Protein 3NF2 (pdb70)

Solvent-accessible surface area: 15753 Å² total; per-residue (Å²): 123,63,98,55,4,16,101,51,0,78,74,54,4,57,80,72,10,105,60,20,0,76,215,22,62,115,62,34,30,71,3,0,9,8,30,30,4,23,30,43,63,151,42,76,118,39,134,68,46,60,31,98,2,7,40,6,0,0,0,0,0,0,0,17,8,55,61,31,48,26,101,57,0,13,26,0,0,0,0,0,23,0,0,40,12,15,12,27,5,28,32,7,42,101,72,44,57,88,95,91,144,132,74,57,9,6,48,103,43,57,23,72,74,51,0,83,84,0,0,75,16,0,53,63,33,0,38,91,18,0,95,130,87,71,70,103,46,1,34,58,0,14,179,21,1,62,127,3,1,162,21,16,92,67,0,12,56,33,36,77,80,31,107,167,102,66,130,9,52,31,131,40,0,38,92,20,11,0,22,65,20,0,11,7,9,3,2,0,0,0,0,0,0,2,17,26,43,11,104,77,190,35,0,52,19,0,26,122,1,0,71,43,0,0,16,0,37,38,1,9,55,6,28,73,8,2,49,13,81,53,134,92,41,50,110,115,46,46,11,17,12,67,125,118,102,49,7,2,0,3,0,10,0,6,62,55,44,47,89,10,4,111,126,0,13,101,26,30,39,56,8,61,160,31,123,82,30,105,123,29,44,69,115,65,6,26,50,25,1,62,34,0,84,135,18,30,0,86,106,90,0,33,58,17,5,150,144,7,36,68,44,0,40,107,16,1,104,81,10,142,8,64,104,191,7,47,100,70,0,47,34,2,0,70,90,8,54,145

Radius of gyration: 20.3 Å; Cα contacts (8 Å, |Δi|>4): 537; chains: 1; bounding box: 45×56×55 Å

B-factor: mean 57.02, std 16.42, range [26.46, 126.88]

CATH classification: 1.10.600.10

Structure (mmCIF, N/CA/C/O backbone):
data_3NF2
#
_entry.id   3NF2
#
_cell.length_a   68.046
_cell.length_b   68.046
_cell.length_c   147.640
_cell.angle_alpha   90.00
_cell.angle_beta   90.00
_cell.angle_gamma   120.00
#
_symmetry.space_group_name_H-M   'P 31 2 1'
#
loop_
_entity.id
_entity.type
_entity.pdbx_description
1 polymer 'Putative polyprenyl synthetase'
2 non-polymer 'SULFATE ION'
3 water water
#
loop_
_atom_site.group_PDB
_atom_site.id
_atom_site.type_symbol
_atom_site.label_atom_id
_atom_site.label_alt_id
_atom_site.label_comp_id
_atom_site.label_asym_id
_atom_site.label_entity_id
_atom_site.label_seq_id
_atom_site.pdbx_PDB_ins_code
_atom_site.Cartn_x
_atom_site.Cartn_y
_atom_site.Cartn_z
_atom_site.occupancy
_atom_site.B_iso_or_equiv
_atom_site.auth_seq_id
_atom_site.auth_comp_id
_atom_site.auth_asym_id
_atom_site.auth_atom_id
_atom_site.pdbx_PDB_model_num
ATOM 1 N N . ASP A 1 4 ? -5.115 61.618 5.496 1.00 102.22 38 ASP A N 1
ATOM 2 C CA . ASP A 1 4 ? -3.706 61.586 5.007 1.00 104.36 38 ASP A CA 1
ATOM 3 C C . ASP A 1 4 ? -3.068 60.241 5.341 1.00 103.95 38 ASP A C 1
ATOM 4 O O . ASP A 1 4 ? -1.977 59.921 4.856 1.00 104.00 38 ASP A O 1
ATOM 9 N N . VAL A 1 5 ? -3.764 59.457 6.164 1.00 102.87 39 VAL A N 1
ATOM 10 C CA . VAL A 1 5 ? -3.278 58.151 6.618 1.00 100.36 39 VAL A CA 1
ATOM 11 C C . VAL A 1 5 ? -3.165 57.164 5.456 1.00 96.04 39 VAL A C 1
ATOM 12 O O . VAL A 1 5 ? -2.099 56.602 5.219 1.00 92.33 39 VAL A O 1
ATOM 16 N N . THR A 1 6 ? -4.264 56.978 4.727 1.00 94.74 40 THR A N 1
ATOM 17 C CA . THR A 1 6 ? -4.287 56.097 3.557 1.00 96.07 40 THR A CA 1
ATOM 18 C C . THR A 1 6 ? -3.639 56.741 2.323 1.00 94.80 40 THR A C 1
ATOM 19 O O . THR A 1 6 ? -3.369 56.058 1.331 1.00 93.78 40 THR A O 1
ATOM 23 N N . ALA A 1 7 ? -3.392 58.049 2.397 1.00 91.52 41 ALA A N 1
ATOM 24 C CA . ALA A 1 7 ? -2.692 58.777 1.342 1.00 89.97 41 ALA A CA 1
ATOM 25 C C . ALA A 1 7 ? -1.215 58.394 1.288 1.00 88.43 41 ALA A C 1
ATOM 26 O O . ALA A 1 7 ? -0.633 58.309 0.207 1.00 89.37 41 ALA A O 1
ATOM 28 N N . LEU A 1 8 ? -0.621 58.168 2.458 1.00 84.56 42 LEU A N 1
ATOM 29 C CA . LEU A 1 8 ? 0.779 57.754 2.554 1.00 83.58 42 LEU A CA 1
ATOM 30 C C . LEU A 1 8 ? 0.992 56.308 2.102 1.00 83.82 42 LEU A C 1
ATOM 31 O O . LEU A 1 8 ? 1.994 56.004 1.452 1.00 80.67 42 LEU A O 1
ATOM 36 N N . LEU A 1 9 ? 0.054 55.428 2.460 1.00 81.90 43 LEU A N 1
ATOM 37 C CA . LEU A 1 9 ? 0.102 54.021 2.056 1.00 82.75 43 LEU A CA 1
ATOM 38 C C . LEU A 1 9 ? -0.036 53.873 0.540 1.00 82.32 43 LEU A C 1
ATOM 39 O O . LEU A 1 9 ? 0.641 53.042 -0.068 1.00 79.53 43 LEU A O 1
ATOM 44 N N . GLU A 1 10 ? -0.914 54.690 -0.046 1.00 81.32 44 GLU A N 1
ATOM 45 C CA . GLU A 1 10 ? -1.050 54.834 -1.493 1.00 81.57 44 GLU A CA 1
ATOM 46 C C . GLU A 1 10 ? 0.250 55.348 -2.119 1.00 78.21 44 GLU A C 1
ATOM 47 O O . GLU A 1 10 ? 0.735 54.789 -3.104 1.00 73.85 44 GLU A O 1
ATOM 53 N N . ARG A 1 11 ? 0.805 56.403 -1.522 1.00 76.33 45 ARG A N 1
ATOM 54 C CA . ARG A 1 11 ? 2.059 57.015 -1.961 1.00 78.38 45 ARG A CA 1
ATOM 55 C C . ARG A 1 11 ? 3.211 56.009 -2.060 1.00 76.96 45 ARG A C 1
ATOM 56 O O . ARG A 1 11 ? 3.951 56.014 -3.043 1.00 77.31 45 ARG A O 1
ATOM 64 N N . GLY A 1 12 ? 3.341 55.148 -1.050 1.00 74.35 46 GLY A N 1
ATOM 65 C CA . GLY A 1 12 ? 4.391 54.130 -1.011 1.00 70.72 46 GLY A CA 1
ATOM 66 C C . GLY A 1 12 ? 4.182 52.998 -2.004 1.00 71.13 46 GLY A C 1
ATOM 67 O O . GLY A 1 12 ? 5.141 52.532 -2.628 1.00 67.50 46 GLY A O 1
ATOM 68 N N . ARG A 1 13 ? 2.926 52.565 -2.143 1.00 71.99 47 ARG A N 1
ATOM 69 C CA A ARG A 1 13 ? 2.568 51.475 -3.052 0.50 73.16 47 ARG A CA 1
ATOM 70 C CA B ARG A 1 13 ? 2.547 51.482 -3.054 0.50 73.52 47 ARG A CA 1
ATOM 71 C C . ARG A 1 13 ? 2.779 51.868 -4.515 1.00 74.48 47 ARG A C 1
ATOM 72 O O . ARG A 1 13 ? 3.410 51.125 -5.273 1.00 72.33 47 ARG A O 1
ATOM 87 N N . THR A 1 14 ? 2.272 53.041 -4.897 1.00 75.68 48 THR A N 1
ATOM 88 C CA . THR A 1 14 ? 2.364 53.527 -6.278 1.00 72.79 48 THR A CA 1
ATOM 89 C C . THR A 1 14 ? 3.785 53.888 -6.698 1.00 68.95 48 THR A C 1
ATOM 90 O O . THR A 1 14 ? 4.118 53.791 -7.874 1.00 71.87 48 THR A O 1
ATOM 94 N N . LEU A 1 15 ? 4.621 54.304 -5.751 1.00 62.73 49 LEU A N 1
ATOM 95 C CA . LEU A 1 15 ? 6.018 54.579 -6.078 1.00 59.77 49 LEU A CA 1
ATOM 96 C C . LEU A 1 15 ? 6.858 53.306 -6.235 1.00 62.73 49 LEU A C 1
ATOM 97 O O . LEU A 1 15 ? 7.667 53.203 -7.164 1.00 61.49 49 LEU A O 1
ATOM 102 N N . ALA A 1 16 ? 6.648 52.333 -5.345 1.00 59.04 50 ALA A N 1
ATOM 103 C CA . ALA A 1 16 ? 7.518 51.155 -5.283 1.00 52.02 50 ALA A CA 1
ATOM 104 C C . ALA A 1 16 ? 7.095 49.991 -6.178 1.00 49.95 50 ALA A C 1
ATOM 105 O O . ALA A 1 16 ? 7.955 49.370 -6.797 1.00 47.87 50 ALA A O 1
ATOM 107 N N . THR A 1 17 ? 5.793 49.689 -6.236 1.00 49.27 51 THR A N 1
ATOM 108 C CA . THR A 1 17 ? 5.281 48.566 -7.056 1.00 57.21 51 THR A CA 1
ATOM 109 C C . THR A 1 17 ? 5.768 48.487 -8.530 1.00 58.41 51 THR A C 1
ATOM 110 O O . THR A 1 17 ? 6.255 47.430 -8.940 1.00 62.59 51 THR A O 1
ATOM 114 N N . PRO A 1 18 ? 5.665 49.588 -9.319 1.00 60.25 52 PRO A N 1
ATOM 115 C CA . PRO A 1 18 ? 6.156 49.495 -10.710 1.00 57.91 52 PRO A CA 1
ATOM 116 C C . PRO A 1 18 ? 7.668 49.282 -10.842 1.00 55.64 52 PRO A C 1
ATOM 117 O O . PRO A 1 18 ? 8.103 48.630 -11.788 1.00 52.50 52 PRO A O 1
ATOM 121 N N . VAL A 1 19 ? 8.451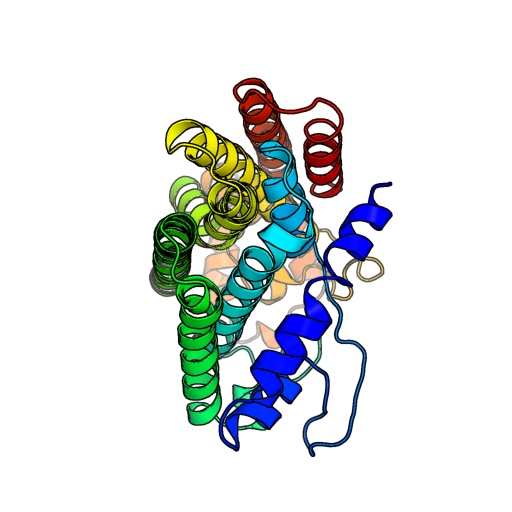 49.826 -9.910 1.00 54.53 53 VAL A N 1
ATOM 122 C CA . VAL A 1 19 ? 9.907 49.623 -9.914 1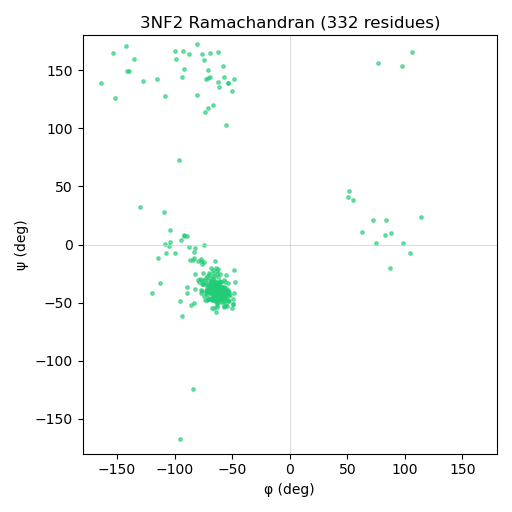.00 50.95 53 VAL A CA 1
ATOM 123 C C . VAL A 1 19 ? 10.260 48.167 -9.564 1.00 51.58 53 VAL A C 1
ATOM 124 O O . VAL A 1 19 ? 11.128 47.556 -10.199 1.00 51.34 53 VAL A O 1
ATOM 128 N N . LEU A 1 20 ? 9.556 47.612 -8.580 1.00 52.33 54 LEU A N 1
ATOM 129 C CA . LEU A 1 20 ? 9.741 46.216 -8.187 1.00 51.45 54 LEU A CA 1
ATOM 130 C C . LEU A 1 20 ? 9.262 45.249 -9.275 1.00 50.41 54 LEU A C 1
ATOM 131 O O . LEU A 1 20 ? 9.970 44.281 -9.596 1.00 49.01 54 LEU A O 1
ATOM 136 N N . ARG A 1 21 ? 8.073 45.509 -9.829 1.00 45.94 55 ARG A N 1
ATOM 137 C CA . ARG A 1 21 ? 7.526 44.687 -10.926 1.00 48.28 55 ARG A CA 1
ATOM 138 C C . ARG A 1 21 ? 8.474 44.633 -12.136 1.00 48.33 55 ARG A C 1
ATOM 139 O O . ARG A 1 21 ? 8.728 43.548 -12.670 1.00 50.22 55 ARG A O 1
ATOM 147 N N . ALA A 1 22 ? 9.027 45.787 -12.522 1.00 42.79 56 ALA A N 1
ATOM 148 C CA . ALA A 1 22 ? 9.993 45.863 -13.626 1.00 45.83 56 ALA A CA 1
ATOM 149 C C . ALA A 1 22 ? 11.297 45.123 -13.333 1.00 47.72 56 ALA A C 1
ATOM 150 O O . ALA A 1 22 ? 11.901 44.560 -14.244 1.00 50.78 56 ALA A O 1
ATOM 152 N N . ALA A 1 23 ? 11.728 45.116 -12.073 1.00 47.06 57 ALA A N 1
ATOM 153 C CA . ALA A 1 23 ? 12.966 44.413 -11.720 1.00 44.35 57 ALA A CA 1
ATOM 154 C C . ALA A 1 23 ? 12.733 42.912 -11.693 1.00 41.42 57 ALA A C 1
ATOM 155 O O . ALA A 1 23 ? 13.602 42.137 -12.059 1.00 49.59 57 ALA A O 1
ATOM 157 N N . VAL A 1 24 ? 11.535 42.515 -11.285 1.00 48.49 58 VAL A N 1
ATOM 158 C CA . VAL A 1 24 ? 11.152 41.102 -11.218 1.00 49.54 58 VAL A CA 1
ATOM 159 C C . VAL A 1 24 ? 10.956 40.470 -12.611 1.00 51.94 58 VAL A C 1
ATOM 160 O O . VAL A 1 24 ? 11.378 39.331 -12.861 1.00 45.33 58 VAL A O 1
ATOM 164 N N . ASP A 1 25 ? 10.346 41.226 -13.521 1.00 54.79 59 ASP A N 1
ATOM 165 C CA . ASP A 1 25 ? 10.164 40.783 -14.910 1.00 56.83 59 ASP A CA 1
ATOM 166 C C . ASP A 1 25 ? 11.499 40.552 -15.654 1.00 54.88 59 ASP A C 1
ATOM 167 O O . ASP A 1 25 ? 11.546 39.818 -16.644 1.00 55.77 59 ASP A O 1
ATOM 172 N N . ARG A 1 26 ? 12.572 41.169 -15.155 1.00 52.66 60 ARG A N 1
ATOM 173 C CA . ARG A 1 26 ? 13.911 41.061 -15.743 1.00 49.97 60 ARG A CA 1
ATOM 174 C C . ARG A 1 26 ? 14.692 39.807 -15.325 1.00 49.78 60 ARG A C 1
ATOM 175 O O . ARG A 1 26 ? 15.779 39.565 -15.833 1.00 53.75 60 ARG A O 1
ATOM 183 N N . LEU A 1 27 ? 14.155 39.028 -14.391 1.00 52.93 61 LEU A N 1
ATOM 184 C CA . LEU A 1 27 ? 14.797 37.783 -13.952 1.00 51.68 61 LEU A CA 1
ATOM 185 C C . LEU A 1 27 ? 14.770 36.712 -15.044 1.00 49.60 61 LEU A C 1
ATOM 186 O O . LEU A 1 27 ? 13.800 36.588 -15.789 1.00 50.42 61 LEU A O 1
ATOM 191 N N . ALA A 1 28 ? 15.835 35.927 -15.112 1.00 53.38 62 ALA A N 1
ATOM 192 C CA . ALA A 1 28 ? 15.959 34.863 -16.102 1.00 53.93 62 ALA A CA 1
ATOM 193 C C . ALA A 1 28 ? 14.840 33.815 -15.934 1.00 51.96 62 ALA A C 1
ATOM 194 O O . ALA A 1 28 ? 14.518 33.438 -14.809 1.00 45.88 62 ALA A O 1
ATOM 196 N N . PRO A 1 29 ? 14.214 33.385 -17.051 1.00 56.31 63 PRO A N 1
ATOM 197 C CA . PRO A 1 29 ? 13.187 32.322 -17.045 1.00 56.97 63 PRO A CA 1
ATOM 198 C C . PRO A 1 29 ? 13.654 31.021 -16.373 1.00 59.72 63 PRO A C 1
ATOM 199 O O . PRO A 1 29 ? 14.801 30.618 -16.569 1.00 65.49 63 PRO A O 1
ATOM 203 N N . PRO A 1 30 ? 12.781 30.361 -15.579 1.00 60.95 64 PRO A N 1
ATOM 204 C CA . PRO A 1 30 ? 11.367 30.645 -15.299 1.00 58.65 64 PRO A CA 1
ATOM 205 C C . PRO A 1 30 ? 11.129 31.581 -14.107 1.00 55.83 64 PRO A C 1
ATOM 206 O O . PRO A 1 30 ? 9.975 31.784 -13.716 1.00 54.07 64 PRO A O 1
ATOM 210 N N . MET A 1 31 ? 12.202 32.144 -13.549 1.00 52.32 65 MET A N 1
ATOM 211 C CA . MET A 1 31 ? 12.124 32.914 -12.298 1.00 46.21 65 MET A CA 1
ATOM 212 C C . MET A 1 31 ? 11.220 34.141 -12.378 1.00 45.81 65 MET A C 1
ATOM 213 O O . MET A 1 31 ? 10.584 34.491 -11.396 1.00 46.62 65 MET A O 1
ATOM 218 N N . ASP A 1 32 ? 11.137 34.768 -13.549 1.00 46.02 66 ASP A N 1
ATOM 219 C CA . ASP A 1 32 ? 10.265 35.933 -13.728 1.00 45.82 66 ASP A CA 1
ATOM 220 C C . ASP A 1 32 ? 8.777 35.572 -13.613 1.00 47.68 66 ASP A C 1
ATOM 221 O O . ASP A 1 32 ? 8.019 36.308 -12.990 1.00 45.46 66 ASP A O 1
ATOM 226 N N . THR A 1 33 ? 8.376 34.433 -14.185 1.00 48.02 67 THR A N 1
ATOM 227 C CA . THR A 1 33 ? 6.978 34.005 -14.132 1.00 45.47 67 THR A CA 1
ATOM 228 C C . THR A 1 33 ? 6.614 33.424 -12.774 1.00 44.24 67 THR A C 1
ATOM 229 O O . THR A 1 33 ? 5.523 33.671 -12.258 1.00 48.84 67 THR A O 1
ATOM 233 N N . VAL A 1 34 ? 7.530 32.664 -12.190 1.00 45.19 68 VAL A N 1
ATOM 234 C CA . VAL A 1 34 ? 7.293 32.064 -10.878 1.00 41.32 68 VAL A CA 1
ATOM 235 C C . VAL A 1 34 ? 7.172 33.138 -9.787 1.00 42.94 68 VAL A C 1
ATOM 236 O O . VAL A 1 34 ? 6.313 33.037 -8.898 1.00 39.80 68 VAL A O 1
ATOM 240 N N . ALA A 1 35 ? 8.020 34.168 -9.878 1.00 41.36 69 ALA A N 1
ATOM 241 C CA . ALA A 1 35 ? 7.902 35.347 -9.024 1.00 43.35 69 ALA A CA 1
ATOM 242 C C . ALA A 1 35 ? 6.584 36.071 -9.263 1.00 44.71 69 ALA A C 1
ATOM 243 O O . ALA A 1 35 ? 5.941 36.481 -8.308 1.00 50.57 69 ALA A O 1
ATOM 245 N N . ALA A 1 36 ? 6.198 36.230 -10.532 1.00 45.26 70 ALA A N 1
ATOM 246 C CA . ALA A 1 36 ? 4.916 36.862 -10.887 1.00 45.78 70 ALA A CA 1
ATOM 247 C C . ALA A 1 36 ? 3.749 36.121 -10.250 1.00 43.78 70 ALA A C 1
ATOM 248 O O . ALA A 1 36 ? 2.795 36.747 -9.792 1.00 46.05 70 ALA A O 1
ATOM 250 N N . TYR A 1 37 ? 3.836 34.790 -10.217 1.00 45.09 71 TYR A N 1
ATOM 251 C CA . TYR A 1 37 ? 2.834 34.004 -9.525 1.00 45.63 71 TYR A CA 1
ATOM 252 C C . TYR A 1 37 ? 2.853 34.338 -8.041 1.00 48.28 71 TYR A C 1
ATOM 253 O O . TYR A 1 37 ? 1.802 34.590 -7.462 1.00 53.91 71 TYR A O 1
ATOM 262 N N . HIS A 1 38 ? 4.042 34.354 -7.437 1.00 47.14 72 HIS A N 1
ATOM 263 C CA . HIS A 1 38 ? 4.165 34.708 -6.024 1.00 46.06 72 HIS A CA 1
ATOM 264 C C . HIS A 1 38 ? 3.511 36.055 -5.714 1.00 43.16 72 HIS A C 1
ATOM 265 O O . HIS A 1 38 ? 2.839 36.211 -4.702 1.00 47.47 72 HIS A O 1
ATOM 272 N N . PHE A 1 39 ? 3.725 37.021 -6.593 1.00 41.35 73 PHE A N 1
ATOM 273 C CA . PHE A 1 39 ? 3.207 38.351 -6.388 1.00 46.75 73 PHE A CA 1
ATOM 274 C C . PHE A 1 39 ? 1.747 38.508 -6.808 1.00 49.28 73 PHE A C 1
ATOM 275 O O . PHE A 1 39 ? 1.180 39.573 -6.621 1.00 55.19 73 PHE A O 1
ATOM 283 N N . GLY A 1 40 ? 1.142 37.457 -7.364 1.00 51.29 74 GLY A N 1
ATOM 284 C CA . GLY A 1 40 ? -0.278 37.480 -7.726 1.00 51.02 74 GLY A CA 1
ATOM 285 C C . GLY A 1 40 ? -0.619 38.115 -9.073 1.00 57.10 74 GLY A C 1
ATOM 286 O O . GLY A 1 40 ? -1.804 38.295 -9.398 1.00 55.41 74 GLY A O 1
ATOM 287 N N . TRP A 1 41 ? 0.404 38.443 -9.866 1.00 55.77 75 TRP A N 1
ATOM 288 C CA . TRP A 1 41 ? 0.189 39.053 -11.185 1.00 51.30 75 TRP A CA 1
ATOM 289 C C . TRP A 1 41 ? -0.284 38.056 -12.251 1.00 49.95 75 TRP A C 1
ATOM 290 O O . TRP A 1 41 ? -0.915 38.446 -13.244 1.00 47.18 75 TRP A O 1
ATOM 301 N N . ILE A 1 42 ? 0.032 36.778 -12.044 1.00 41.83 76 ILE A N 1
ATOM 302 C CA . ILE A 1 42 ? -0.445 35.698 -12.907 1.00 44.25 76 ILE A CA 1
ATOM 303 C C . ILE A 1 42 ? -0.908 34.554 -12.009 1.00 47.48 76 ILE A C 1
ATOM 304 O O . ILE A 1 42 ? -0.503 34.493 -10.845 1.00 44.56 76 ILE A O 1
ATOM 309 N N . ASP A 1 43 ? -1.752 33.666 -12.544 1.00 53.22 77 ASP A N 1
ATOM 310 C CA . ASP A 1 43 ? -2.283 32.520 -11.789 1.00 59.97 77 ASP A CA 1
ATOM 311 C C . ASP A 1 43 ? -1.470 31.242 -12.022 1.00 60.35 77 ASP A C 1
ATOM 312 O O . ASP A 1 43 ? -0.386 31.299 -12.600 1.00 62.68 77 ASP A O 1
ATOM 317 N N . ALA A 1 44 ? -2.007 30.100 -11.595 1.00 60.99 78 ALA A N 1
ATOM 318 C CA . ALA A 1 44 ? -1.275 28.820 -11.613 1.00 63.01 78 ALA A CA 1
ATOM 319 C C . ALA A 1 44 ? -0.940 28.284 -13.008 1.00 65.25 78 ALA A C 1
ATOM 320 O O . ALA A 1 44 ? 0.035 27.546 -13.176 1.00 67.39 78 ALA A O 1
ATOM 322 N N . GLN A 1 45 ? -1.745 28.650 -14.001 1.00 65.95 79 GLN A N 1
ATOM 323 C CA . GLN A 1 45 ? -1.470 28.264 -15.381 1.00 67.04 79 GLN A CA 1
ATOM 324 C C . GLN A 1 45 ? -0.902 29.423 -16.217 1.00 64.75 79 GLN A C 1
ATOM 325 O O . GLN A 1 45 ? -0.832 29.340 -17.446 1.00 61.65 79 GLN A O 1
ATOM 331 N N . GLY A 1 46 ? -0.507 30.502 -15.538 1.00 59.28 80 GLY A N 1
ATOM 332 C CA . GLY A 1 46 ? 0.281 31.571 -16.156 1.00 53.69 80 GLY A CA 1
ATOM 333 C C . GLY A 1 46 ? -0.508 32.676 -16.829 1.00 55.59 80 GLY A C 1
ATOM 334 O O . GLY A 1 46 ? 0.066 33.517 -17.526 1.00 55.09 80 GLY A O 1
ATOM 335 N N . ASN A 1 47 ? -1.824 32.676 -16.623 1.00 54.47 81 ASN A N 1
ATOM 336 C CA . ASN A 1 47 ? -2.696 33.720 -17.158 1.00 57.54 81 ASN A CA 1
ATOM 337 C C . ASN A 1 47 ? -2.831 34.825 -16.121 1.00 55.80 81 ASN A C 1
ATOM 338 O O . ASN A 1 47 ? -2.744 34.535 -14.936 1.00 55.72 81 ASN A O 1
ATOM 343 N N . PRO A 1 48 ? -3.050 36.088 -16.554 1.00 58.31 82 PRO A N 1
ATOM 344 C CA . PRO A 1 48 ? -3.100 37.221 -15.611 1.00 60.36 82 PRO A CA 1
ATOM 345 C C . PRO A 1 48 ? -4.168 37.092 -14.513 1.00 65.09 82 PRO A C 1
ATOM 346 O O . PRO A 1 48 ? -5.171 36.397 -14.701 1.00 61.46 82 PRO A O 1
ATOM 350 N N . ALA A 1 49 ? -3.928 37.748 -13.375 1.00 71.43 83 ALA A N 1
ATOM 351 C CA . ALA A 1 49 ? -4.783 37.626 -12.186 1.00 75.44 83 ALA A CA 1
ATOM 352 C C . ALA A 1 49 ? -4.717 38.881 -11.305 1.00 80.12 83 ALA A C 1
ATOM 353 O O . ALA A 1 49 ? -3.820 39.714 -11.480 1.00 79.64 83 ALA A O 1
ATOM 355 N N . ASP A 1 50 ? -5.677 39.015 -10.382 1.00 86.67 84 ASP A N 1
ATOM 356 C CA . ASP A 1 50 ? -5.666 40.083 -9.361 1.00 95.32 84 ASP A CA 1
ATOM 357 C C . ASP A 1 50 ? -6.175 39.608 -7.995 1.00 98.46 84 ASP A C 1
ATOM 358 O O . ASP A 1 50 ? -6.710 38.505 -7.866 1.00 97.16 84 ASP A O 1
ATOM 363 N N . GLY A 1 51 ? -6.014 40.471 -6.992 1.00 102.92 85 GLY A N 1
ATOM 364 C CA . GLY A 1 51 ? -6.350 40.177 -5.601 1.00 108.02 85 GLY A CA 1
ATOM 365 C C . GLY A 1 51 ? -5.068 40.154 -4.798 1.00 111.46 85 GLY A C 1
ATOM 366 O O . GLY A 1 51 ? -4.995 39.543 -3.727 1.00 112.59 85 GLY A O 1
ATOM 367 N N . ASP A 1 52 ? -4.062 40.848 -5.324 1.00 113.07 86 ASP A N 1
ATOM 368 C CA . ASP A 1 52 ? -2.683 40.715 -4.865 1.00 113.58 86 ASP A CA 1
ATOM 369 C C . ASP A 1 52 ? -2.241 41.753 -3.833 1.00 114.13 86 ASP A C 1
ATOM 370 O O . ASP A 1 52 ? -1.658 41.391 -2.804 1.00 113.70 86 ASP A O 1
ATOM 375 N N . GLY A 1 53 ? -2.521 43.027 -4.117 1.00 114.11 87 GLY A N 1
ATOM 376 C CA . GLY A 1 53 ? -2.069 44.153 -3.296 1.00 114.14 87 GLY A CA 1
ATOM 377 C C . GLY A 1 53 ? -2.477 44.058 -1.839 1.00 114.12 87 GLY A C 1
ATOM 378 O O . GLY A 1 53 ? -3.633 44.300 -1.490 1.00 113.79 87 GLY A O 1
ATOM 379 N N . GLY A 1 54 ? -1.520 43.684 -0.992 1.00 113.06 88 GLY A N 1
ATOM 380 C CA . GLY A 1 54 ? -1.754 43.579 0.442 1.00 110.06 88 GLY A CA 1
ATOM 381 C C . GLY A 1 54 ? -1.602 44.926 1.118 1.00 108.86 88 GLY A C 1
ATOM 382 O O . GLY A 1 54 ? -2.252 45.903 0.740 1.00 108.77 88 GLY A O 1
ATOM 383 N N . LYS A 1 55 ? -0.731 44.976 2.120 1.00 106.94 89 LYS A N 1
ATOM 384 C CA . LYS A 1 55 ? -0.485 46.205 2.869 1.00 103.15 89 LYS A CA 1
ATOM 385 C C . LYS A 1 55 ? 0.770 46.902 2.362 1.00 97.48 89 LYS A C 1
ATOM 386 O O . LYS A 1 55 ? 1.630 46.276 1.731 1.00 97.13 89 LYS A O 1
ATOM 392 N N . ALA A 1 56 ? 0.874 48.194 2.654 1.00 88.14 90 ALA A N 1
ATOM 393 C CA . ALA A 1 56 ? 1.958 49.005 2.123 1.00 80.98 90 ALA A CA 1
ATOM 394 C C . ALA A 1 56 ? 2.683 49.819 3.190 1.00 75.63 90 ALA A C 1
ATOM 395 O O . ALA A 1 56 ? 3.186 50.910 2.905 1.00 74.93 90 ALA A O 1
ATOM 397 N N . VAL A 1 57 ? 2.760 49.275 4.404 1.00 68.20 91 VAL A N 1
ATOM 398 C CA . VAL A 1 57 ? 3.380 49.973 5.529 1.00 60.43 91 VAL A CA 1
ATOM 399 C C . VAL A 1 57 ? 4.871 50.226 5.288 1.00 57.76 91 VAL A C 1
ATOM 400 O O . VAL A 1 57 ? 5.326 51.375 5.375 1.00 55.19 91 VAL A O 1
ATOM 404 N N . ARG A 1 58 ? 5.612 49.162 4.970 1.00 50.35 92 ARG A N 1
ATOM 405 C CA . ARG A 1 58 ? 7.060 49.262 4.720 1.00 51.64 92 ARG A CA 1
ATOM 406 C C . ARG A 1 58 ? 7.475 50.239 3.585 1.00 47.32 92 ARG A C 1
ATOM 407 O O . ARG A 1 58 ? 8.382 51.070 3.796 1.00 45.51 92 ARG A O 1
ATOM 415 N N . PRO A 1 59 ? 6.838 50.142 2.389 1.00 45.34 93 PRO A N 1
ATOM 416 C CA . PRO A 1 59 ? 7.195 51.127 1.360 1.00 45.68 93 PRO A CA 1
ATOM 417 C C . PRO A 1 59 ? 6.897 52.579 1.763 1.00 50.65 93 PRO A C 1
ATOM 418 O O . PRO A 1 59 ? 7.760 53.455 1.582 1.00 51.25 93 PRO A O 1
ATOM 422 N N . ALA A 1 60 ? 5.709 52.816 2.323 1.00 45.81 94 ALA A N 1
ATOM 423 C CA . ALA A 1 60 ? 5.338 54.142 2.834 1.00 54.53 94 ALA A CA 1
ATOM 424 C C . ALA A 1 60 ? 6.377 54.663 3.820 1.00 51.68 94 ALA A C 1
ATOM 425 O O . ALA A 1 60 ? 6.737 55.825 3.787 1.00 57.29 94 ALA A O 1
ATOM 427 N N . LEU A 1 61 ? 6.868 53.773 4.672 1.00 53.00 95 LEU A N 1
ATOM 428 C CA . LEU A 1 61 ? 7.842 54.109 5.691 1.00 53.46 95 LEU A CA 1
ATOM 429 C C . LEU A 1 61 ? 9.169 54.523 5.063 1.00 56.10 95 LEU A C 1
ATOM 430 O O . LEU A 1 61 ? 9.755 55.528 5.457 1.00 55.38 95 LEU A O 1
ATOM 435 N N . ALA A 1 62 ? 9.625 53.758 4.071 1.00 60.12 96 ALA A N 1
ATOM 436 C CA . ALA A 1 62 ? 10.920 54.010 3.425 1.00 58.89 96 ALA A CA 1
ATOM 437 C C . ALA A 1 62 ? 10.980 55.320 2.641 1.00 56.41 96 ALA A C 1
ATOM 438 O O . ALA A 1 62 ? 12.020 55.985 2.636 1.00 52.60 96 ALA A O 1
ATOM 440 N N . VAL A 1 63 ? 9.877 55.683 1.985 1.00 56.32 97 VAL A N 1
ATOM 441 C CA . VAL A 1 63 ? 9.827 56.960 1.264 1.00 58.03 97 VAL A CA 1
ATOM 442 C C . VAL A 1 63 ? 9.759 58.118 2.254 1.00 61.72 97 VAL A C 1
ATOM 443 O O . VAL A 1 63 ? 10.403 59.145 2.040 1.00 64.48 97 VAL A O 1
ATOM 447 N N . LEU A 1 64 ? 9.018 57.923 3.350 1.00 62.09 98 LEU A N 1
ATOM 448 C CA . LEU A 1 64 ? 9.012 58.851 4.484 1.00 61.98 98 LEU A CA 1
ATOM 449 C C . LEU A 1 64 ? 10.402 59.048 5.088 1.00 59.67 98 LEU A C 1
ATOM 450 O O . LEU A 1 64 ? 10.784 60.168 5.423 1.00 60.01 98 LEU A O 1
ATOM 455 N N . SER A 1 65 ? 11.144 57.949 5.217 1.00 57.51 99 SER A N 1
ATOM 456 C CA . SER A 1 65 ? 12.481 57.956 5.802 1.00 55.92 99 SER A CA 1
ATOM 457 C C . SER A 1 65 ? 13.431 58.899 5.069 1.00 58.39 99 SER A C 1
ATOM 458 O O . SER A 1 65 ? 14.260 59.546 5.696 1.00 56.75 99 SER A O 1
ATOM 461 N N . ALA A 1 66 ? 13.292 58.970 3.746 1.00 59.32 100 ALA A N 1
ATOM 462 C CA . ALA A 1 66 ? 14.113 59.845 2.915 1.00 60.15 100 ALA A CA 1
ATOM 463 C C . ALA A 1 66 ? 13.852 61.328 3.193 1.00 56.75 100 ALA A C 1
ATOM 464 O O . ALA A 1 66 ? 14.790 62.136 3.222 1.00 57.41 100 ALA A O 1
ATOM 466 N N . GLU A 1 67 ? 12.586 61.664 3.433 1.00 50.06 101 GLU A N 1
ATOM 467 C CA . GLU A 1 67 ? 12.164 63.043 3.731 1.00 57.25 101 GLU A CA 1
ATOM 468 C C . GLU A 1 67 ? 12.741 63.647 5.011 1.00 56.71 101 GLU A C 1
ATOM 469 O O . GLU A 1 67 ? 12.790 64.868 5.140 1.00 64.66 101 GLU A O 1
ATOM 475 N N . VAL A 1 68 ? 13.158 62.788 5.944 1.00 58.73 102 VAL A N 1
ATOM 476 C CA . VAL A 1 68 ? 13.830 63.177 7.194 1.00 58.25 102 VAL A CA 1
ATOM 477 C C . VAL A 1 68 ? 15.067 64.059 6.944 1.00 63.64 102 VAL A C 1
ATOM 478 O O . VAL A 1 68 ? 15.306 65.033 7.669 1.00 62.75 102 VAL A O 1
ATOM 482 N N . THR A 1 69 ? 15.832 63.727 5.906 1.00 64.48 103 THR A N 1
ATOM 483 C CA . THR A 1 69 ? 17.008 64.513 5.539 1.00 63.39 103 THR A CA 1
ATOM 484 C C . THR A 1 69 ? 16.630 65.713 4.669 1.00 63.11 103 THR A C 1
ATOM 485 O O . THR A 1 69 ? 17.444 66.611 4.467 1.00 60.84 103 THR A O 1
ATOM 489 N N . GLY A 1 70 ? 15.400 65.718 4.155 1.00 62.43 104 GLY A N 1
ATOM 490 C CA . GLY A 1 70 ? 14.939 66.770 3.251 1.00 61.56 104 GLY A CA 1
ATOM 491 C C . GLY A 1 70 ? 14.869 66.345 1.791 1.00 65.03 104 GLY A C 1
ATOM 492 O O . GLY A 1 70 ? 14.363 67.090 0.944 1.00 66.04 104 GLY A O 1
ATOM 493 N N . ALA A 1 71 ? 15.366 65.144 1.497 1.00 62.42 105 ALA A N 1
ATOM 494 C CA . ALA A 1 71 ? 15.369 64.603 0.136 1.00 60.39 105 ALA A CA 1
ATOM 495 C C . ALA A 1 71 ? 13.958 64.274 -0.354 1.00 58.92 105 ALA A C 1
ATOM 496 O O . ALA A 1 71 ? 13.013 64.218 0.436 1.00 63.04 105 ALA A O 1
ATOM 498 N N . ALA A 1 72 ? 13.818 64.087 -1.661 1.00 60.76 106 ALA A N 1
ATOM 499 C CA . ALA A 1 72 ? 12.539 63.729 -2.272 1.00 64.16 106 ALA A CA 1
ATOM 500 C C . ALA A 1 72 ? 12.183 62.283 -1.903 1.00 65.86 106 ALA A C 1
ATOM 501 O O . ALA A 1 72 ? 13.086 61.469 -1.674 1.00 63.72 106 ALA A O 1
ATOM 503 N N . PRO A 1 73 ? 10.873 61.968 -1.812 1.00 66.71 107 PRO A N 1
ATOM 504 C CA . PRO A 1 73 ? 10.415 60.597 -1.535 1.00 68.28 107 PRO A CA 1
ATOM 505 C C . PRO A 1 73 ? 11.092 59.538 -2.416 1.00 68.42 107 PRO A C 1
ATOM 506 O O . PRO A 1 73 ? 11.502 58.483 -1.912 1.00 67.61 107 PRO A O 1
ATOM 510 N N . GLU A 1 74 ? 11.253 59.859 -3.702 1.00 65.95 108 GLU A N 1
ATOM 511 C CA . GLU A 1 74 ? 11.840 58.965 -4.703 1.00 62.25 108 GLU A CA 1
ATOM 512 C C . GLU A 1 74 ? 13.237 58.438 -4.369 1.00 60.51 108 GLU A C 1
ATOM 513 O O . GLU A 1 74 ? 13.600 57.355 -4.826 1.00 55.24 108 GLU A O 1
ATOM 519 N N . VAL A 1 75 ? 13.995 59.192 -3.563 1.00 61.30 109 VAL A N 1
ATOM 520 C CA . VAL A 1 75 ? 15.335 58.793 -3.093 1.00 59.33 109 VAL A CA 1
ATOM 521 C C . VAL A 1 75 ? 15.279 57.499 -2.253 1.00 62.76 109 VAL A C 1
ATOM 522 O O . VAL A 1 75 ? 16.196 56.667 -2.300 1.00 64.61 109 VAL A O 1
ATOM 526 N N . GLY A 1 76 ? 14.183 57.322 -1.519 1.00 57.77 110 GLY A N 1
ATOM 527 C CA . GLY A 1 76 ? 13.984 56.131 -0.708 1.00 57.47 110 GLY A CA 1
ATOM 528 C C . GLY A 1 76 ? 13.335 54.961 -1.433 1.00 57.67 110 GLY A C 1
ATOM 529 O O . GLY A 1 76 ? 13.162 53.892 -0.843 1.00 59.80 110 GLY A O 1
ATOM 530 N N . VAL A 1 77 ? 12.974 55.153 -2.702 1.00 56.57 111 VAL A N 1
ATOM 531 C CA . VAL A 1 77 ? 12.347 54.085 -3.500 1.00 57.72 111 VAL A CA 1
ATOM 532 C C . VAL A 1 77 ? 13.225 52.826 -3.693 1.00 56.82 111 VAL A C 1
ATOM 533 O O . VAL A 1 77 ? 12.709 51.720 -3.551 1.00 59.46 111 VAL A O 1
ATOM 537 N N . PRO A 1 78 ? 14.543 52.988 -3.971 1.00 54.65 112 PRO A N 1
ATOM 538 C CA . PRO A 1 78 ? 15.417 51.806 -3.939 1.00 50.96 112 PRO A CA 1
ATOM 539 C C . PRO A 1 78 ? 15.345 51.056 -2.611 1.00 51.96 112 PRO A C 1
ATOM 540 O O . PRO A 1 78 ? 15.332 49.816 -2.596 1.00 53.27 112 PRO A O 1
ATOM 544 N N . GLY A 1 79 ? 15.277 51.819 -1.521 1.00 52.58 113 GLY A N 1
ATOM 545 C CA . GLY A 1 79 ? 15.166 51.277 -0.171 1.00 44.33 113 GLY A CA 1
ATOM 546 C C . GLY A 1 79 ? 13.879 50.516 0.049 1.00 40.16 113 GLY A C 1
ATOM 547 O O . GLY A 1 79 ? 13.893 49.456 0.649 1.00 48.31 113 GLY A O 1
ATOM 548 N N . ALA A 1 80 ? 12.769 51.049 -0.453 1.00 42.32 114 ALA A N 1
ATOM 549 C CA . ALA A 1 80 ? 11.459 50.399 -0.334 1.00 42.22 114 ALA A CA 1
ATOM 550 C C . ALA A 1 80 ? 11.363 49.129 -1.157 1.00 46.76 114 ALA A C 1
ATOM 551 O O . ALA A 1 80 ? 10.679 48.184 -0.760 1.00 46.37 114 ALA A O 1
ATOM 553 N N . VAL A 1 81 ? 12.024 49.135 -2.315 1.00 43.74 115 VAL A N 1
ATOM 554 C CA . VAL A 1 81 ? 12.017 48.007 -3.239 1.00 42.34 115 VAL A CA 1
ATOM 555 C C . VAL A 1 81 ? 12.847 46.863 -2.635 1.00 41.58 115 VAL A C 1
ATOM 556 O O . VAL A 1 81 ? 12.389 45.722 -2.565 1.00 38.18 115 VAL A O 1
ATOM 560 N N . ALA A 1 82 ? 14.032 47.197 -2.145 1.00 34.59 116 ALA A N 1
ATOM 561 C CA . ALA A 1 82 ? 14.908 46.228 -1.501 1.00 41.29 116 ALA A CA 1
ATOM 562 C C . ALA A 1 82 ? 14.254 45.560 -0.279 1.00 46.71 116 ALA A C 1
ATOM 563 O O . ALA A 1 82 ? 14.379 44.338 -0.099 1.00 48.60 116 ALA A O 1
ATOM 565 N N . VAL A 1 83 ? 13.555 46.362 0.535 1.00 43.58 117 VAL A N 1
ATOM 566 C CA . VAL A 1 83 ? 12.830 45.872 1.710 1.00 37.06 117 VAL A CA 1
ATOM 567 C C . VAL A 1 83 ? 11.709 44.902 1.306 1.00 45.62 117 VAL A C 1
ATOM 568 O O . VAL A 1 83 ? 11.533 43.844 1.925 1.00 46.64 117 VAL A O 1
ATOM 572 N N . GLU A 1 84 ? 10.978 45.251 0.252 1.00 42.21 118 GLU A N 1
ATOM 573 C CA . GLU A 1 84 ? 9.901 44.405 -0.235 1.00 40.82 118 GLU A CA 1
ATOM 574 C C . GLU A 1 84 ? 10.412 43.093 -0.810 1.00 43.42 118 GLU A C 1
ATOM 575 O O . GLU A 1 84 ? 9.765 42.053 -0.670 1.00 42.57 118 GLU A O 1
ATOM 581 N N . LEU A 1 85 ? 11.571 43.160 -1.463 1.00 44.27 119 LEU A N 1
ATOM 582 C CA . LEU A 1 85 ? 12.198 41.997 -2.070 1.00 47.33 119 LEU A CA 1
ATOM 583 C C . LEU A 1 85 ? 12.669 41.000 -1.016 1.00 46.33 119 LEU A C 1
ATOM 584 O O . LEU A 1 85 ? 12.390 39.802 -1.133 1.00 48.24 119 LEU A O 1
ATOM 589 N N . VAL A 1 86 ? 13.357 41.510 0.012 1.00 45.93 120 VAL A N 1
ATOM 590 C CA . VAL A 1 86 ? 13.822 40.700 1.144 1.00 42.54 120 VAL A CA 1
ATOM 591 C C . VAL A 1 86 ? 12.635 40.099 1.882 1.00 44.42 120 VAL A C 1
ATOM 592 O O . VAL A 1 86 ? 12.647 38.903 2.228 1.00 42.83 120 VAL A O 1
ATOM 596 N N . HIS A 1 87 ? 11.600 40.921 2.077 1.00 40.75 121 HIS A N 1
ATOM 597 C CA . HIS A 1 87 ? 10.343 40.465 2.665 1.00 41.35 121 HIS A CA 1
ATOM 598 C C . HIS A 1 87 ? 9.789 39.254 1.937 1.00 38.74 121 HIS A C 1
ATOM 599 O O . HIS A 1 87 ? 9.428 38.268 2.568 1.00 42.08 121 HIS A O 1
ATOM 606 N N . ASN A 1 88 ? 9.742 39.328 0.611 1.00 39.87 122 ASN A N 1
ATOM 607 C CA . ASN A 1 88 ? 9.154 38.261 -0.191 1.00 40.71 122 ASN A CA 1
ATOM 608 C C . ASN A 1 88 ? 10.027 37.008 -0.341 1.00 42.98 122 ASN A C 1
ATOM 609 O O . ASN A 1 88 ? 9.505 35.896 -0.438 1.00 45.91 122 ASN A O 1
ATOM 614 N N . PHE A 1 89 ? 11.344 37.203 -0.326 1.00 38.61 123 PHE A N 1
ATOM 615 C CA . PHE A 1 89 ? 12.326 36.116 -0.207 1.00 36.17 123 PHE A CA 1
ATOM 616 C C . PHE A 1 89 ? 12.069 35.343 1.070 1.00 39.03 123 PHE A C 1
ATOM 617 O O . PHE A 1 89 ? 12.074 34.112 1.082 1.00 46.40 123 PHE A O 1
ATOM 625 N N . SER A 1 90 ? 11.820 36.083 2.142 1.00 42.32 124 SER A N 1
ATOM 626 C CA . SER A 1 90 ? 11.517 35.498 3.426 1.00 39.09 124 SER A CA 1
ATOM 627 C C . SER A 1 90 ? 10.224 34.673 3.361 1.00 43.94 124 SER A C 1
ATOM 628 O O . SER A 1 90 ? 10.202 33.553 3.845 1.00 46.69 124 SER A O 1
ATOM 631 N N . LEU A 1 91 ? 9.182 35.193 2.715 1.00 40.50 125 LEU A N 1
ATOM 632 C CA . LEU A 1 91 ? 7.917 34.468 2.599 1.00 43.48 125 LEU A CA 1
ATOM 633 C C . LEU A 1 91 ? 8.059 33.166 1.818 1.00 46.75 125 LEU A C 1
ATOM 634 O O . LEU A 1 91 ? 7.602 32.112 2.266 1.00 47.80 125 LEU A O 1
ATOM 639 N N . LEU A 1 92 ? 8.686 33.261 0.648 1.00 47.66 126 LEU A N 1
ATOM 640 C CA . LEU A 1 92 ? 8.881 32.124 -0.244 1.00 43.90 126 LEU A CA 1
ATOM 641 C C . LEU A 1 92 ? 9.551 30.959 0.474 1.00 43.32 126 LEU A C 1
ATOM 642 O O . LEU A 1 92 ? 9.081 29.830 0.411 1.00 39.09 126 LEU A O 1
ATOM 647 N N . HIS A 1 93 ? 10.634 31.264 1.177 1.00 36.78 127 HIS A N 1
ATOM 648 C CA . HIS A 1 93 ? 11.382 30.269 1.926 1.00 42.51 127 HIS A CA 1
ATOM 649 C C . HIS A 1 93 ? 10.686 29.823 3.203 1.00 39.17 127 HIS A C 1
ATOM 650 O O . HIS A 1 93 ? 10.645 28.624 3.483 1.00 38.89 127 HIS A O 1
ATOM 657 N N . ASP A 1 94 ? 10.144 30.771 3.974 1.00 38.21 128 ASP A N 1
ATOM 658 C CA . ASP A 1 94 ? 9.422 30.406 5.206 1.00 41.50 128 ASP A CA 1
ATOM 659 C C . ASP A 1 94 ? 8.225 29.500 4.932 1.00 38.73 128 ASP A C 1
ATOM 660 O O . ASP A 1 94 ? 8.018 28.535 5.657 1.00 43.28 128 ASP A O 1
ATOM 665 N N . ASP A 1 95 ? 7.468 29.791 3.877 1.00 41.96 129 ASP A N 1
ATOM 666 C CA . ASP A 1 95 ? 6.309 28.965 3.512 1.00 45.44 129 ASP A CA 1
ATOM 667 C C . ASP A 1 95 ? 6.701 27.534 3.181 1.00 49.43 129 ASP A C 1
ATOM 668 O O . ASP A 1 95 ? 5.985 26.592 3.538 1.00 53.07 129 ASP A O 1
ATOM 673 N N . LEU A 1 96 ? 7.840 27.375 2.510 1.00 45.00 130 LEU A N 1
ATOM 674 C CA . LEU A 1 96 ? 8.328 26.057 2.164 1.00 45.70 130 LEU A CA 1
ATOM 675 C C . LEU A 1 96 ? 8.798 25.320 3.411 1.00 49.76 130 LEU A C 1
ATOM 676 O O . LEU A 1 96 ? 8.440 24.153 3.623 1.00 49.98 130 LEU A O 1
ATOM 681 N N . MET A 1 97 ? 9.582 26.015 4.234 1.00 50.39 131 MET A N 1
ATOM 682 C CA . MET A 1 97 ? 10.090 25.473 5.490 1.00 48.32 131 MET A CA 1
ATOM 683 C C . MET A 1 97 ? 8.955 25.069 6.440 1.00 51.87 131 MET A C 1
ATOM 684 O O . MET A 1 97 ? 9.065 24.075 7.150 1.00 55.03 131 MET A O 1
ATOM 689 N N . ASP A 1 98 ? 7.870 25.843 6.442 1.00 50.12 132 ASP A N 1
ATOM 690 C CA . ASP A 1 98 ? 6.744 25.612 7.350 1.00 50.32 132 ASP A CA 1
ATOM 691 C C . ASP A 1 98 ? 5.737 24.611 6.779 1.00 50.89 132 ASP A C 1
ATOM 692 O O . ASP A 1 98 ? 4.863 24.126 7.493 1.00 55.03 132 ASP A O 1
ATOM 697 N N . GLY A 1 99 ? 5.854 24.315 5.493 1.00 53.59 133 GLY A N 1
ATOM 698 C CA . GLY A 1 99 ? 4.937 23.396 4.837 1.00 57.42 133 GLY A CA 1
ATOM 699 C C . GLY A 1 99 ? 3.552 23.984 4.628 1.00 59.38 133 GLY A C 1
ATOM 700 O O . GLY A 1 99 ? 2.583 23.242 4.456 1.00 61.42 133 GLY A O 1
ATOM 701 N N . ASP A 1 100 ? 3.462 25.315 4.651 1.00 58.47 134 ASP A N 1
ATOM 702 C CA . ASP A 1 100 ? 2.210 26.021 4.409 1.00 59.13 134 ASP A CA 1
ATOM 703 C C . ASP A 1 100 ? 1.835 25.907 2.949 1.00 57.64 134 ASP A C 1
ATOM 704 O O . ASP A 1 100 ? 2.560 26.385 2.082 1.00 58.56 134 ASP A O 1
ATOM 709 N N . GLU A 1 101 ? 0.700 25.278 2.677 1.00 56.94 135 GLU A N 1
ATOM 710 C CA . GLU A 1 101 ? 0.244 25.109 1.299 1.00 61.38 135 GLU A CA 1
ATOM 711 C C . GLU A 1 101 ? -0.434 26.363 0.733 1.00 61.50 135 GLU A C 1
ATOM 712 O O . GLU A 1 101 ? -0.619 26.475 -0.482 1.00 59.55 135 GLU A O 1
ATOM 718 N N . GLN A 1 102 ? -0.780 27.305 1.613 1.00 62.59 136 GLN A N 1
ATOM 719 C CA . GLN A 1 102 ? -1.583 28.473 1.236 1.00 60.66 136 GLN A CA 1
ATOM 720 C C . GLN A 1 102 ? -1.089 29.764 1.899 1.00 58.02 136 GLN A C 1
ATOM 721 O O . GLN A 1 102 ? -0.547 29.740 3.003 1.00 56.99 136 GLN A O 1
ATOM 727 N N . ARG A 1 103 ? -1.287 30.881 1.200 1.00 58.90 137 ARG A N 1
ATOM 728 C CA . ARG A 1 103 ? -1.030 32.228 1.705 1.00 60.33 137 ARG A CA 1
ATOM 729 C C . ARG A 1 103 ? -1.981 33.181 0.984 1.00 63.17 137 ARG A C 1
ATOM 730 O O . ARG A 1 103 ? -2.024 33.201 -0.253 1.00 60.07 137 ARG A O 1
ATOM 738 N N . ARG A 1 104 ? -2.734 33.956 1.771 1.00 68.96 138 ARG A N 1
ATOM 739 C CA . ARG A 1 104 ? -3.832 34.815 1.288 1.00 71.05 138 ARG A CA 1
ATOM 740 C C . ARG A 1 104 ? -4.822 34.049 0.400 1.00 70.08 138 ARG A C 1
ATOM 741 O O . ARG A 1 104 ? -5.197 34.514 -0.683 1.00 71.72 138 ARG A O 1
ATOM 749 N N . HIS A 1 105 ? -5.202 32.859 0.876 1.00 69.59 139 HIS A N 1
ATOM 750 C CA . HIS A 1 105 ? -6.166 31.945 0.227 1.00 70.85 139 HIS A CA 1
ATOM 751 C C . HIS A 1 105 ? -5.761 31.409 -1.158 1.00 68.10 139 HIS A C 1
ATOM 752 O O . HIS A 1 105 ? -6.566 30.789 -1.852 1.00 70.30 139 HIS A O 1
ATOM 759 N N . ARG A 1 106 ? -4.503 31.645 -1.527 1.00 65.55 140 ARG A N 1
ATOM 760 C CA . ARG A 1 106 ? -3.921 31.202 -2.790 1.00 60.77 140 ARG A CA 1
ATOM 761 C C . ARG A 1 106 ? -2.820 30.212 -2.491 1.00 55.47 140 ARG A C 1
ATOM 762 O O . ARG A 1 106 ? -2.080 30.386 -1.520 1.00 57.74 140 ARG A O 1
ATOM 770 N N . ASP A 1 107 ? -2.697 29.186 -3.329 1.00 52.06 141 ASP A N 1
ATOM 771 C CA . ASP A 1 107 ? -1.593 28.227 -3.226 1.00 52.20 141 ASP A CA 1
ATOM 772 C C . ASP A 1 107 ? -0.221 28.910 -3.219 1.00 50.51 141 ASP A C 1
ATOM 773 O O . ASP A 1 107 ? 0.013 29.876 -3.945 1.00 52.56 141 ASP A O 1
ATOM 778 N N . THR A 1 108 ? 0.667 28.422 -2.366 1.00 48.60 142 THR A N 1
ATOM 779 C CA . THR A 1 108 ? 2.024 28.936 -2.312 1.00 46.63 142 THR A CA 1
ATOM 780 C C . THR A 1 108 ? 2.838 28.449 -3.513 1.00 50.44 142 THR A C 1
ATOM 781 O O . THR A 1 108 ? 2.496 27.437 -4.153 1.00 44.49 142 THR A O 1
ATOM 785 N N . VAL A 1 109 ? 3.911 29.182 -3.815 1.00 46.98 143 VAL A N 1
ATOM 786 C CA . VAL A 1 109 ? 4.787 28.849 -4.937 1.00 45.48 143 VAL A CA 1
ATOM 787 C C . VAL A 1 109 ? 5.257 27.406 -4.909 1.00 41.94 143 VAL A C 1
ATOM 788 O O . VAL A 1 109 ? 5.220 26.737 -5.936 1.00 43.93 143 VAL A O 1
ATOM 792 N N . TRP A 1 110 ? 5.641 26.908 -3.738 1.00 43.19 144 TRP A N 1
ATOM 793 C CA . TRP A 1 110 ? 6.171 25.545 -3.668 1.00 50.54 144 TRP A CA 1
ATOM 794 C C . TRP A 1 110 ? 5.127 24.486 -4.061 1.00 52.53 144 TRP A C 1
ATOM 795 O O . TRP A 1 110 ? 5.465 23.508 -4.714 1.00 53.79 144 TRP A O 1
ATOM 806 N N . LYS A 1 111 ? 3.869 24.706 -3.677 1.00 53.52 145 LYS A N 1
ATOM 807 C CA . LYS A 1 111 ? 2.750 23.848 -4.078 1.00 56.31 145 LYS A CA 1
ATOM 808 C C . LYS A 1 111 ? 2.487 23.842 -5.589 1.00 57.07 145 LYS A C 1
ATOM 809 O O . LYS A 1 111 ? 2.207 22.797 -6.180 1.00 54.29 145 LYS A O 1
ATOM 815 N N . VAL A 1 112 ? 2.584 25.010 -6.209 1.00 56.06 146 VAL A N 1
ATOM 816 C CA . VAL A 1 112 ? 2.285 25.147 -7.626 1.00 53.55 146 VAL A CA 1
ATOM 817 C C . VAL A 1 112 ? 3.481 24.758 -8.485 1.00 56.59 146 VAL A C 1
ATOM 818 O O . VAL A 1 112 ? 3.359 23.947 -9.403 1.00 60.30 146 VAL A O 1
ATOM 822 N N . HIS A 1 113 ? 4.643 25.321 -8.170 1.00 56.60 147 HIS A N 1
ATOM 823 C CA . HIS A 1 113 ? 5.800 25.198 -9.045 1.00 51.41 147 HIS A CA 1
ATOM 824 C C . HIS A 1 113 ? 6.925 24.285 -8.531 1.00 50.97 147 HIS A C 1
ATOM 825 O O . HIS A 1 113 ? 7.947 24.099 -9.211 1.00 51.15 147 HIS A O 1
ATOM 832 N N . GLY A 1 114 ? 6.718 23.692 -7.357 1.00 48.32 148 GLY A N 1
ATOM 833 C CA . GLY A 1 114 ? 7.707 22.794 -6.755 1.00 43.39 148 GLY A CA 1
ATOM 834 C C . GLY A 1 114 ? 8.571 23.510 -5.731 1.00 42.94 148 GLY A C 1
ATOM 835 O O . GLY A 1 114 ? 8.729 24.736 -5.803 1.00 41.49 148 GLY A O 1
ATOM 836 N N . PRO A 1 115 ? 9.112 22.755 -4.755 1.00 44.55 149 PRO A N 1
ATOM 837 C CA . PRO A 1 115 ? 10.073 23.262 -3.772 1.00 46.75 149 PRO A CA 1
ATOM 838 C C . PRO A 1 115 ? 11.316 23.918 -4.381 1.00 51.43 149 PRO A C 1
ATOM 839 O O . PRO A 1 115 ? 11.718 24.985 -3.907 1.00 50.99 149 PRO A O 1
ATOM 843 N N . ALA A 1 116 ? 11.897 23.302 -5.420 1.00 49.07 150 ALA A N 1
ATOM 844 C CA . ALA A 1 116 ? 13.133 23.795 -6.048 1.00 43.87 150 ALA A CA 1
ATOM 845 C C . ALA A 1 116 ? 13.014 25.230 -6.538 1.00 44.01 150 ALA A C 1
ATOM 846 O O . ALA A 1 116 ? 13.909 26.055 -6.301 1.00 41.25 150 ALA A O 1
ATOM 848 N N . GLN A 1 117 ? 11.914 25.519 -7.226 1.00 41.90 151 GLN A N 1
ATOM 849 C CA . GLN A 1 117 ? 11.680 26.853 -7.764 1.00 47.86 151 GLN A CA 1
ATOM 850 C C . GLN A 1 117 ? 11.344 27.897 -6.694 1.00 46.58 151 GLN A C 1
ATOM 851 O O . GLN A 1 117 ? 11.623 29.081 -6.880 1.00 50.51 151 GLN A O 1
ATOM 857 N N . ALA A 1 118 ? 10.772 27.459 -5.575 1.00 45.31 152 ALA A N 1
ATOM 858 C CA . ALA A 1 118 ? 10.530 28.348 -4.433 1.00 42.61 152 ALA A CA 1
ATOM 859 C C . ALA A 1 118 ? 11.849 28.791 -3.805 1.00 40.66 152 ALA A C 1
ATOM 860 O O . ALA A 1 118 ? 12.028 29.967 -3.497 1.00 38.69 152 ALA A O 1
ATOM 862 N N . ILE A 1 119 ? 12.776 27.844 -3.658 1.00 43.34 153 ILE A N 1
ATOM 863 C CA . ILE A 1 119 ? 14.122 28.116 -3.138 1.00 42.14 153 ILE A CA 1
ATOM 864 C C . ILE A 1 119 ? 14.881 29.064 -4.052 1.00 37.68 153 ILE A C 1
ATOM 865 O O . ILE A 1 119 ? 15.503 30.016 -3.593 1.00 45.26 153 ILE A O 1
ATOM 870 N N . LEU A 1 120 ? 14.789 28.799 -5.349 1.00 40.03 154 LEU A N 1
ATOM 871 C CA . LEU A 1 120 ? 15.534 29.515 -6.374 1.00 36.39 154 LEU A CA 1
ATOM 872 C C . LEU A 1 120 ? 15.081 30.969 -6.496 1.00 37.81 154 LEU A C 1
ATOM 873 O O . LEU A 1 120 ? 15.891 31.895 -6.394 1.00 36.77 154 LEU A O 1
ATOM 878 N N . VAL A 1 121 ? 13.782 31.162 -6.698 1.00 36.49 155 VAL A N 1
ATOM 879 C CA . VAL A 1 121 ? 13.224 32.509 -6.805 1.00 42.08 155 VAL A CA 1
ATOM 880 C C . VAL A 1 121 ? 13.411 33.302 -5.498 1.00 39.39 155 VAL A C 1
ATOM 881 O O . VAL A 1 121 ? 13.758 34.478 -5.520 1.00 45.16 155 VAL A O 1
ATOM 885 N N . GLY A 1 122 ? 13.229 32.638 -4.366 1.00 37.79 156 GLY A N 1
ATOM 886 C CA . GLY A 1 122 ? 13.596 33.220 -3.078 1.00 34.07 156 GLY A CA 1
ATOM 887 C C . GLY A 1 122 ? 15.008 33.771 -3.074 1.00 42.67 156 GLY A C 1
ATOM 888 O O . GLY A 1 122 ? 15.210 34.964 -2.767 1.00 42.40 156 GLY A O 1
ATOM 889 N N . ASP A 1 123 ? 15.984 32.926 -3.435 1.00 34.05 157 ASP A N 1
ATOM 890 C CA . ASP A 1 123 ? 17.384 33.374 -3.533 1.00 36.96 157 ASP A CA 1
ATOM 891 C C . ASP A 1 123 ? 17.574 34.547 -4.496 1.00 34.49 157 ASP A C 1
ATOM 892 O O . ASP A 1 123 ? 18.377 35.442 -4.244 1.00 37.80 157 ASP A O 1
ATOM 897 N N . ALA A 1 124 ? 16.852 34.506 -5.613 1.00 33.25 158 ALA A N 1
ATOM 898 C CA . ALA A 1 124 ? 16.992 35.492 -6.656 1.00 38.52 158 ALA A CA 1
ATOM 899 C C . ALA A 1 124 ? 16.502 36.850 -6.180 1.00 38.31 158 ALA A C 1
ATOM 900 O O . ALA A 1 124 ? 17.117 37.858 -6.488 1.00 40.02 158 ALA A O 1
ATOM 902 N N . LEU A 1 125 ? 15.410 36.860 -5.414 1.00 40.23 159 LEU A N 1
ATOM 903 C CA . LEU A 1 125 ? 14.861 38.097 -4.854 1.00 40.46 159 LEU A CA 1
ATOM 904 C C . LEU A 1 125 ? 15.796 38.720 -3.822 1.00 40.24 159 LEU A C 1
ATOM 905 O O . LEU A 1 125 ? 15.956 39.942 -3.778 1.00 43.88 159 LEU A O 1
ATOM 910 N N . PHE A 1 126 ? 16.423 37.873 -3.007 1.00 42.33 160 PHE A N 1
ATOM 911 C CA . PHE A 1 126 ? 17.368 38.326 -1.997 1.00 40.41 160 PHE A CA 1
ATOM 912 C C . PHE A 1 126 ? 18.638 38.901 -2.641 1.00 41.52 160 PHE A C 1
ATOM 913 O O . PHE A 1 126 ? 19.159 39.926 -2.188 1.00 45.28 160 PHE A O 1
ATOM 921 N N . ALA A 1 127 ? 19.121 38.268 -3.704 1.00 37.90 161 ALA A N 1
ATOM 922 C CA . ALA A 1 127 ? 20.259 38.830 -4.437 1.00 42.09 161 ALA A CA 1
ATOM 923 C C . ALA A 1 127 ? 19.888 40.124 -5.190 1.00 45.02 161 ALA A C 1
ATOM 924 O O . ALA A 1 127 ? 20.695 41.061 -5.261 1.00 41.18 161 ALA A O 1
ATOM 926 N N . LEU A 1 128 ? 18.668 40.176 -5.726 1.00 38.42 162 LEU A N 1
ATOM 927 C CA . LEU A 1 128 ? 18.184 41.371 -6.429 1.00 46.67 162 LEU A CA 1
ATOM 928 C C . LEU A 1 128 ? 18.048 42.599 -5.519 1.00 47.10 162 LEU A C 1
ATOM 929 O O . LEU A 1 128 ? 18.215 43.735 -5.968 1.00 51.13 162 LEU A O 1
ATOM 934 N N . ALA A 1 129 ? 17.740 42.356 -4.247 1.00 47.30 163 ALA A N 1
ATOM 935 C CA . ALA A 1 129 ? 17.526 43.420 -3.272 1.00 42.17 163 ALA A CA 1
ATOM 936 C C . ALA A 1 129 ? 18.816 44.149 -3.020 1.00 43.09 163 ALA A C 1
ATOM 937 O O . ALA A 1 129 ? 18.843 45.382 -2.986 1.00 43.69 163 ALA A O 1
ATOM 939 N N . ASN A 1 130 ? 19.883 43.375 -2.850 1.00 41.29 164 ASN A N 1
ATOM 940 C CA . ASN A 1 130 ? 21.226 43.916 -2.688 1.00 48.40 164 ASN A CA 1
ATOM 941 C C . ASN A 1 130 ? 21.688 44.662 -3.933 1.00 50.50 164 ASN A C 1
ATOM 942 O O . ASN A 1 130 ? 22.366 45.682 -3.830 1.00 54.02 164 ASN A O 1
ATOM 947 N N . GLU A 1 131 ? 21.302 44.148 -5.100 1.00 51.28 165 GLU A N 1
ATOM 948 C CA . GLU A 1 131 ? 21.618 44.767 -6.381 1.00 51.94 165 GLU A CA 1
ATOM 949 C C . GLU A 1 131 ? 20.935 46.120 -6.512 1.00 48.43 165 GLU A C 1
ATOM 950 O O . GLU A 1 131 ? 21.566 47.093 -6.899 1.00 44.57 165 GLU A O 1
ATOM 956 N N . VAL A 1 132 ? 19.649 46.170 -6.176 1.00 43.19 166 VAL A N 1
ATOM 957 C CA . VAL A 1 132 ? 18.841 47.379 -6.315 1.00 43.76 166 VAL A CA 1
ATOM 958 C C . VAL A 1 132 ? 19.433 48.564 -5.538 1.00 48.12 166 VAL A C 1
ATOM 959 O O . VAL A 1 132 ? 19.312 49.716 -5.958 1.00 49.99 166 VAL A O 1
ATOM 963 N N . LEU A 1 133 ? 20.111 48.265 -4.434 1.00 49.97 167 LEU A N 1
ATOM 964 C CA . LEU A 1 133 ? 20.793 49.289 -3.653 1.00 53.75 167 LEU A CA 1
ATOM 965 C C . LEU A 1 133 ? 22.200 49.579 -4.166 1.00 51.99 167 LEU A C 1
ATOM 966 O O . LEU A 1 133 ? 22.535 50.730 -4.412 1.00 53.05 167 LEU A O 1
ATOM 971 N N . LEU A 1 134 ? 23.009 48.534 -4.325 1.00 52.44 168 LEU A N 1
ATOM 972 C CA . LEU A 1 134 ? 24.413 48.682 -4.711 1.00 51.63 168 LEU A CA 1
ATOM 973 C C . LEU A 1 134 ? 24.618 49.230 -6.138 1.00 55.44 168 LEU A C 1
ATOM 974 O O . LEU A 1 134 ? 25.657 49.843 -6.401 1.00 53.43 168 LEU A O 1
ATOM 979 N N . GLU A 1 135 ? 23.621 49.039 -7.019 1.00 51.08 169 GLU A N 1
ATOM 980 C CA . GLU A 1 135 ? 23.568 49.634 -8.376 1.00 54.85 169 GLU A CA 1
ATOM 981 C C . GLU A 1 135 ? 23.877 51.126 -8.389 1.00 57.37 169 GLU A C 1
ATOM 982 O O . GLU A 1 135 ? 24.431 51.639 -9.366 1.00 59.17 169 GLU A O 1
ATOM 988 N N . LEU A 1 136 ? 23.502 51.808 -7.305 1.00 58.97 170 LEU A N 1
ATOM 989 C CA . LEU A 1 136 ? 23.671 53.255 -7.173 1.00 59.93 170 LEU A CA 1
ATOM 990 C C . LEU A 1 136 ? 25.137 53.694 -7.104 1.00 59.82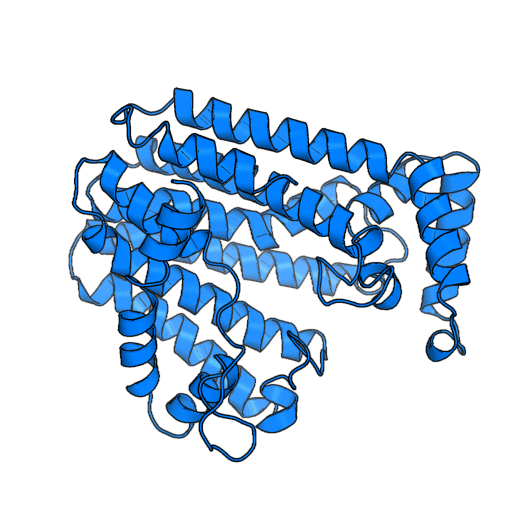 170 LEU A C 1
ATOM 991 O O . LEU A 1 136 ? 25.471 54.807 -7.518 1.00 61.15 170 LEU A O 1
ATOM 996 N N . GLY A 1 137 ? 26.001 52.816 -6.594 1.00 58.65 171 GLY A N 1
ATOM 997 C CA . GLY A 1 137 ? 27.446 53.051 -6.587 1.00 56.46 171 GLY A CA 1
ATOM 998 C C . GLY A 1 137 ? 27.957 54.050 -5.563 1.00 59.82 171 GLY A C 1
ATOM 999 O O . GLY A 1 137 ? 29.160 54.308 -5.500 1.00 60.98 171 GLY A O 1
ATOM 1000 N N . THR A 1 138 ? 27.049 54.594 -4.751 1.00 60.27 172 THR A N 1
ATOM 1001 C CA . THR A 1 138 ? 27.370 55.634 -3.768 1.00 56.99 172 THR A CA 1
ATOM 1002 C C . THR A 1 138 ? 27.703 55.060 -2.390 1.00 58.54 172 THR A C 1
ATOM 1003 O O . THR A 1 138 ? 27.461 53.880 -2.116 1.00 62.99 172 THR A O 1
ATOM 1007 N N . VAL A 1 139 ? 28.268 55.905 -1.533 1.00 57.46 173 VAL A N 1
ATOM 1008 C CA . VAL A 1 139 ? 28.576 55.545 -0.147 1.00 54.40 173 VAL A CA 1
ATOM 1009 C C . VAL A 1 139 ? 27.287 55.295 0.668 1.00 52.06 173 VAL A C 1
ATOM 1010 O O . VAL A 1 139 ? 27.235 54.377 1.489 1.00 50.73 173 VAL A O 1
ATOM 1014 N N . GLU A 1 140 ? 26.254 56.098 0.400 1.00 53.63 174 GLU A N 1
ATOM 1015 C CA . GLU A 1 140 ? 24.936 55.985 1.029 1.00 57.33 174 GLU A CA 1
ATOM 1016 C C . GLU A 1 140 ? 24.332 54.606 0.764 1.00 60.71 174 GLU A C 1
ATOM 1017 O O . GLU A 1 140 ? 23.737 53.989 1.653 1.00 60.63 174 GLU A O 1
ATOM 1023 N N . ALA A 1 141 ? 24.508 54.139 -0.470 1.00 59.04 175 ALA A N 1
ATOM 1024 C CA . ALA A 1 141 ? 23.987 52.862 -0.929 1.00 54.41 175 ALA A CA 1
ATOM 1025 C C . ALA A 1 141 ? 24.664 51.667 -0.256 1.00 51.22 175 ALA A C 1
ATOM 1026 O O . ALA A 1 141 ? 24.035 50.627 -0.060 1.00 48.56 175 ALA A O 1
ATOM 1028 N N . GLY A 1 142 ? 25.941 51.819 0.083 1.00 46.92 176 GLY A N 1
ATOM 1029 C CA . GLY A 1 142 ? 26.695 50.774 0.762 1.00 46.11 176 GLY A CA 1
ATOM 1030 C C . GLY A 1 142 ? 26.232 50.660 2.201 1.00 53.40 176 GLY A C 1
ATOM 1031 O O . GLY A 1 142 ? 26.085 49.553 2.750 1.00 52.59 176 GLY A O 1
ATOM 1032 N N . 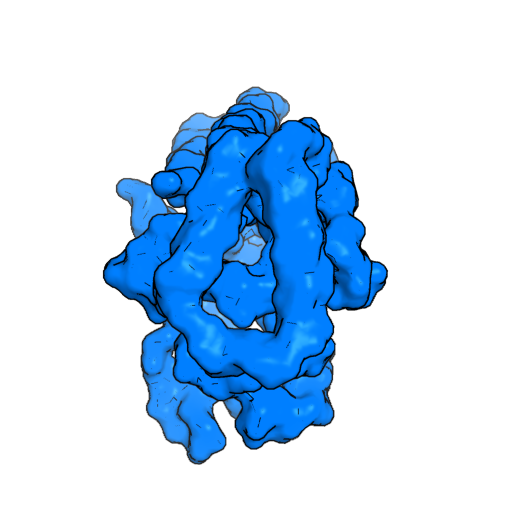ARG A 1 143 ? 25.983 51.818 2.803 1.00 50.51 177 ARG A N 1
ATOM 1033 C CA . ARG A 1 143 ? 25.504 51.887 4.176 1.00 50.87 177 ARG A CA 1
ATOM 1034 C C . ARG A 1 143 ? 24.063 51.389 4.286 1.00 45.65 177 ARG A C 1
ATOM 1035 O O . ARG A 1 143 ? 23.694 50.744 5.266 1.00 50.21 177 ARG A O 1
ATOM 1043 N N . ALA A 1 144 ? 23.263 51.674 3.267 1.00 43.10 178 ALA A N 1
ATOM 1044 C CA . ALA A 1 144 ? 21.888 51.198 3.196 1.00 44.01 178 ALA A CA 1
ATOM 1045 C C . ALA A 1 144 ? 21.819 49.673 3.044 1.00 47.18 178 ALA A C 1
ATOM 1046 O O . ALA A 1 144 ? 20.930 49.043 3.619 1.00 48.63 178 ALA A O 1
ATOM 1048 N N . THR A 1 145 ? 22.759 49.096 2.287 1.00 48.39 179 THR A N 1
ATOM 1049 C CA . THR A 1 145 ? 22.863 47.637 2.133 1.00 47.66 179 THR A CA 1
ATOM 1050 C C . THR A 1 145 ? 23.281 46.976 3.453 1.00 46.57 179 THR A C 1
ATOM 1051 O O . THR A 1 145 ? 22.831 45.874 3.764 1.00 48.44 179 THR A O 1
ATOM 1055 N N . ARG A 1 146 ? 24.125 47.668 4.220 1.00 45.79 180 ARG A N 1
ATOM 1056 C CA . ARG A 1 146 ? 24.555 47.243 5.560 1.00 47.40 180 ARG A CA 1
ATOM 1057 C C . ARG A 1 146 ? 23.354 47.070 6.494 1.00 50.89 180 ARG A C 1
ATOM 1058 O O . ARG A 1 146 ? 23.283 46.104 7.256 1.00 54.19 180 ARG A O 1
ATOM 1066 N N . ARG A 1 147 ? 22.413 48.008 6.405 1.00 47.98 181 ARG A N 1
ATOM 1067 C CA . ARG A 1 147 ? 21.191 47.997 7.198 1.00 51.05 181 ARG A CA 1
ATOM 1068 C C . ARG A 1 147 ? 20.263 46.883 6.750 1.00 50.09 181 ARG A C 1
ATOM 1069 O O . ARG A 1 147 ? 19.572 46.284 7.569 1.00 51.67 181 ARG A O 1
ATOM 1077 N N . LEU A 1 148 ? 20.235 46.633 5.441 1.00 49.80 182 LEU A N 1
ATOM 1078 C CA . LEU A 1 148 ? 19.396 45.586 4.864 1.00 48.04 182 LEU A CA 1
ATOM 1079 C C . LEU A 1 148 ? 19.896 44.225 5.316 1.00 45.31 182 LEU A C 1
ATOM 1080 O O . LEU A 1 148 ? 19.101 43.350 5.648 1.00 45.33 182 LEU A O 1
ATOM 1085 N N . THR A 1 149 ? 21.220 44.079 5.343 1.00 39.58 183 THR A N 1
ATOM 1086 C CA . THR A 1 149 ? 21.880 42.842 5.744 1.00 41.31 183 THR A CA 1
ATOM 1087 C C . THR A 1 149 ? 21.598 42.485 7.207 1.00 41.44 183 THR A C 1
ATOM 1088 O O . THR A 1 149 ? 21.333 41.333 7.515 1.00 44.52 183 THR A O 1
ATOM 1092 N N . LYS A 1 150 ? 21.641 43.481 8.086 1.00 40.86 184 LYS A N 1
ATOM 1093 C CA . LYS A 1 150 ? 21.348 43.294 9.499 1.00 39.69 184 LYS A CA 1
ATOM 1094 C C . LYS A 1 150 ? 19.922 42.768 9.668 1.00 43.42 184 LYS A C 1
ATOM 1095 O O . LYS A 1 150 ? 19.696 41.801 10.405 1.00 40.89 184 LYS A O 1
ATOM 1101 N N . ALA A 1 151 ? 18.983 43.382 8.945 1.00 38.10 185 ALA A N 1
ATOM 1102 C CA . ALA A 1 151 ? 17.574 43.011 9.006 1.00 41.13 185 ALA A CA 1
ATOM 1103 C C . ALA A 1 151 ? 17.314 41.624 8.430 1.00 44.25 185 ALA A C 1
ATOM 1104 O O . ALA A 1 151 ? 16.431 40.904 8.903 1.00 47.11 185 ALA A O 1
ATOM 1106 N N . SER A 1 152 ? 18.078 41.269 7.400 1.00 48.22 186 SER A N 1
ATOM 1107 C CA . SER A 1 152 ? 17.909 39.996 6.721 1.00 46.93 186 SER A CA 1
ATOM 1108 C C . SER A 1 152 ? 18.490 38.876 7.565 1.00 40.59 186 SER A C 1
ATOM 1109 O O . SER A 1 152 ? 17.883 37.815 7.662 1.00 45.78 186 SER A O 1
ATOM 1112 N N . ARG A 1 153 ? 19.642 39.124 8.194 1.00 42.50 187 ARG A N 1
ATOM 1113 C CA . ARG A 1 153 ? 20.260 38.148 9.113 1.00 39.62 187 ARG A CA 1
ATOM 1114 C C . ARG A 1 153 ? 19.320 37.903 10.283 1.00 42.59 187 ARG A C 1
ATOM 1115 O O . ARG A 1 153 ? 19.194 36.773 10.784 1.00 41.54 187 ARG A O 1
ATOM 1123 N N . SER A 1 154 ? 18.634 38.972 10.684 1.00 38.67 188 SER A N 1
ATOM 1124 C CA . SER A 1 154 ? 17.671 38.932 11.768 1.00 36.50 188 SER A CA 1
ATOM 1125 C C . SER A 1 154 ? 16.441 38.095 11.455 1.00 32.28 188 SER A C 1
ATOM 1126 O O . SER A 1 154 ? 16.048 37.283 12.273 1.00 36.66 188 SER A O 1
ATOM 1129 N N . LEU A 1 155 ? 15.842 38.295 10.284 1.00 38.56 189 LEU A N 1
ATOM 1130 C CA . LEU A 1 155 ? 14.708 37.485 9.818 1.00 38.55 189 LEU A CA 1
ATOM 1131 C C . LEU A 1 155 ? 15.057 35.995 9.732 1.00 43.86 189 LEU A C 1
ATOM 1132 O O . LEU A 1 155 ? 14.221 35.133 10.024 1.00 49.44 189 LEU A O 1
ATOM 1137 N N . ILE A 1 156 ? 16.284 35.702 9.295 1.00 43.45 190 ILE A N 1
ATOM 1138 C CA . ILE A 1 156 ? 16.790 34.328 9.249 1.00 41.08 190 ILE A CA 1
ATOM 1139 C C . ILE A 1 156 ? 16.881 33.772 10.678 1.00 40.02 190 ILE A C 1
ATOM 1140 O O . ILE A 1 156 ? 16.424 32.645 10.934 1.00 38.70 190 ILE A O 1
ATOM 1145 N N . ASP A 1 157 ? 17.409 34.588 11.601 1.00 36.25 191 ASP A N 1
ATOM 1146 C CA . ASP A 1 157 ? 17.466 34.253 13.036 1.00 38.20 191 ASP A CA 1
ATOM 1147 C C . ASP A 1 157 ? 16.095 33.947 13.596 1.00 40.11 191 ASP A C 1
ATOM 1148 O O . ASP A 1 157 ? 15.933 32.976 14.337 1.00 40.32 191 ASP A O 1
ATOM 1153 N N . GLY A 1 158 ? 15.113 34.774 13.230 1.00 34.10 192 GLY A N 1
ATOM 1154 C CA . GLY A 1 158 ? 13.748 34.629 13.721 1.00 35.00 192 GLY A CA 1
ATOM 1155 C C . GLY A 1 158 ? 13.127 33.329 13.275 1.00 34.33 192 GLY A C 1
ATOM 1156 O O . GLY A 1 158 ? 12.458 32.659 14.056 1.00 33.66 192 GLY A O 1
ATOM 1157 N N . GLN A 1 159 ? 13.369 32.990 12.014 1.00 28.98 193 GLN A N 1
ATOM 1158 C CA . GLN A 1 159 ? 12.975 31.709 11.452 1.00 34.95 193 GLN A CA 1
ATOM 1159 C C . GLN A 1 159 ? 13.691 30.510 12.099 1.00 36.71 193 GLN A C 1
ATOM 1160 O O . GLN A 1 159 ? 13.063 29.473 12.325 1.00 39.43 193 GLN A O 1
ATOM 1166 N N . ALA A 1 160 ? 14.981 30.657 12.415 1.00 36.62 194 ALA A N 1
ATOM 1167 C CA . ALA A 1 160 ? 15.718 29.631 13.170 1.00 36.93 194 ALA A CA 1
ATOM 1168 C C . ALA A 1 160 ? 15.092 29.408 14.536 1.00 44.01 194 ALA A C 1
ATOM 1169 O O . ALA A 1 160 ? 14.921 28.263 14.974 1.00 44.14 194 ALA A O 1
ATOM 1171 N N . GLN A 1 161 ? 14.743 30.509 15.197 1.00 40.62 195 GLN A N 1
ATOM 1172 C CA . GLN A 1 161 ? 14.034 30.455 16.466 1.00 40.05 195 GLN A CA 1
ATOM 1173 C C . GLN A 1 161 ? 12.693 29.732 16.305 1.00 39.28 195 GLN A C 1
ATOM 1174 O O . GLN A 1 161 ? 12.354 28.863 17.111 1.00 39.38 195 GLN A O 1
ATOM 1180 N N . ASP A 1 162 ? 11.959 30.062 15.248 1.00 38.62 196 ASP A N 1
ATOM 1181 C CA . ASP A 1 162 ? 10.666 29.421 14.984 1.00 45.88 196 ASP A CA 1
ATOM 1182 C C . ASP A 1 162 ? 10.812 27.901 14.885 1.00 48.16 196 ASP A C 1
ATOM 1183 O O . ASP A 1 162 ? 10.143 27.169 15.609 1.00 53.05 196 ASP A O 1
ATOM 1188 N N . ILE A 1 163 ? 11.714 27.450 14.013 1.00 53.12 197 ILE A N 1
ATOM 1189 C CA . ILE A 1 163 ? 12.057 26.031 13.872 1.00 54.54 197 ILE A CA 1
ATOM 1190 C C . ILE A 1 163 ? 12.540 25.392 15.199 1.00 53.60 197 ILE A C 1
ATOM 1191 O O . ILE A 1 163 ? 12.129 24.286 15.549 1.00 50.20 197 ILE A O 1
ATOM 1196 N N . SER A 1 164 ? 13.384 26.112 15.933 1.00 48.27 198 SER A N 1
ATOM 1197 C CA . SER A 1 164 ? 13.924 25.656 17.212 1.00 53.56 198 SER A CA 1
ATOM 1198 C C . SER A 1 164 ? 12.863 25.443 18.297 1.00 55.56 198 SER A C 1
ATOM 1199 O O . SER A 1 164 ? 13.074 24.651 19.213 1.00 56.66 198 SER A O 1
ATOM 1202 N N . TYR A 1 165 ? 11.730 26.138 18.185 1.00 56.53 199 TYR A N 1
ATOM 1203 C CA . TYR A 1 165 ? 10.652 26.035 19.179 1.00 53.00 199 TYR A CA 1
ATOM 1204 C C . TYR A 1 165 ? 9.448 25.213 18.724 1.00 52.32 199 TYR A C 1
ATOM 1205 O O . TYR A 1 165 ? 8.505 25.030 19.488 1.00 51.75 199 TYR A O 1
ATOM 1214 N N . GLU A 1 166 ? 9.481 24.703 17.498 1.00 57.91 200 GLU A N 1
ATOM 1215 C CA . GLU A 1 166 ? 8.284 24.120 16.874 1.00 59.71 200 GLU A CA 1
ATOM 1216 C C . GLU A 1 166 ? 7.701 22.863 17.547 1.00 62.30 200 GLU A C 1
ATOM 1217 O O . GLU A 1 166 ? 6.526 22.547 17.342 1.00 64.05 200 GLU A O 1
ATOM 1223 N N . HIS A 1 167 ? 8.505 22.166 18.349 1.00 59.96 201 HIS A N 1
ATOM 1224 C CA . HIS A 1 167 ? 8.016 20.999 19.089 1.00 63.50 201 HIS A CA 1
ATOM 1225 C C . HIS A 1 167 ? 7.859 21.248 20.594 1.00 63.64 201 HIS A C 1
ATOM 1226 O O . HIS A 1 167 ? 7.329 20.389 21.314 1.00 66.76 201 HIS A O 1
ATOM 1233 N N . ARG A 1 168 ? 8.319 22.417 21.051 1.00 57.97 202 ARG A N 1
ATOM 1234 C CA A ARG A 1 168 ? 8.230 22.830 22.454 0.50 56.59 202 ARG A CA 1
ATOM 1235 C CA B ARG A 1 168 ? 8.238 22.777 22.461 0.50 56.37 202 ARG A CA 1
ATOM 1236 C C . ARG A 1 168 ? 6.772 22.939 22.880 1.00 58.34 202 ARG A C 1
ATOM 1237 O O . ARG A 1 168 ? 5.949 23.445 22.120 1.00 61.57 202 ARG A O 1
ATOM 1252 N N . ASP A 1 169 ? 6.452 22.474 24.089 1.00 58.12 203 ASP A N 1
ATOM 1253 C CA . ASP A 1 169 ? 5.093 22.585 24.619 1.00 59.69 203 ASP A CA 1
ATOM 1254 C C . ASP A 1 169 ? 4.854 23.964 25.220 1.00 60.56 203 ASP A C 1
ATOM 1255 O O . ASP A 1 169 ? 3.716 24.426 25.303 1.00 63.09 203 ASP A O 1
ATOM 1260 N N . ARG A 1 170 ? 5.932 24.613 25.644 1.00 55.22 204 ARG A N 1
ATOM 1261 C CA . ARG A 1 170 ? 5.866 25.999 26.069 1.00 57.31 204 ARG A CA 1
ATOM 1262 C C . ARG A 1 170 ? 7.095 26.774 25.614 1.00 56.13 204 ARG A C 1
ATOM 1263 O O . ARG A 1 170 ? 8.178 26.220 25.448 1.00 59.12 204 ARG A O 1
ATOM 1271 N N . VAL A 1 171 ? 6.880 28.055 25.364 1.00 52.21 205 VAL A N 1
ATOM 1272 C CA . VAL A 1 171 ? 7.903 28.998 24.944 1.00 48.41 205 VAL A CA 1
ATOM 1273 C C . VAL A 1 171 ? 7.765 30.155 25.926 1.00 47.06 205 VAL A C 1
ATOM 1274 O O . VAL A 1 171 ? 6.644 30.497 26.320 1.00 40.20 2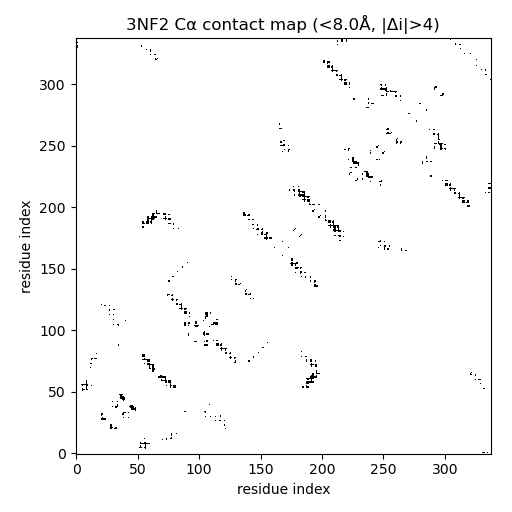05 VAL A O 1
ATOM 1278 N N . SER A 1 172 ? 8.877 30.736 26.366 1.00 45.94 206 SER A N 1
ATOM 1279 C CA . SER A 1 172 ? 8.782 31.832 27.321 1.00 44.43 206 SER A CA 1
ATOM 1280 C C . SER A 1 172 ? 8.353 33.125 26.627 1.00 45.54 206 SER A C 1
ATOM 1281 O O . SER A 1 172 ? 8.406 33.227 25.397 1.00 44.66 206 SER A O 1
ATOM 1284 N N . VAL A 1 173 ? 7.914 34.097 27.423 1.00 48.71 207 VAL A N 1
ATOM 1285 C CA . VAL A 1 173 ? 7.547 35.427 26.931 1.00 46.84 207 VAL A CA 1
ATOM 1286 C C . VAL A 1 173 ? 8.748 36.093 26.277 1.00 45.01 207 VAL A C 1
ATOM 1287 O O . VAL A 1 173 ? 8.648 36.601 25.159 1.00 47.12 207 VAL A O 1
ATOM 1291 N N . GLU A 1 174 ? 9.889 36.038 26.959 1.00 49.26 208 GLU A N 1
ATOM 1292 C CA . GLU A 1 174 ? 11.141 36.602 26.454 1.00 51.97 208 GLU A CA 1
ATOM 1293 C C . GLU A 1 174 ? 11.548 36.014 25.098 1.00 49.82 208 GLU A C 1
ATOM 1294 O O . GLU A 1 174 ? 11.951 36.748 24.194 1.00 47.96 208 GLU A O 1
ATOM 1300 N N . GLU A 1 175 ? 11.397 34.698 24.956 1.00 49.45 209 GLU A N 1
ATOM 1301 C CA . GLU A 1 175 ? 11.724 33.998 23.716 1.00 46.61 209 GLU A CA 1
ATOM 1302 C C . GLU A 1 175 ? 10.815 34.429 22.572 1.00 46.80 209 GLU A C 1
ATOM 1303 O O . GLU A 1 175 ? 11.255 34.543 21.422 1.00 45.72 209 GLU A O 1
ATOM 1309 N N . CYS A 1 176 ? 9.546 34.659 22.897 1.00 42.09 210 CYS A N 1
ATOM 1310 C CA . CYS A 1 176 ? 8.571 35.093 21.912 1.00 42.71 210 CYS A CA 1
ATOM 1311 C C . CYS A 1 176 ? 8.875 36.519 21.450 1.00 44.70 210 CYS A C 1
ATOM 1312 O O . CYS A 1 176 ? 8.777 36.819 20.261 1.00 44.72 210 CYS A O 1
ATOM 1315 N N . LEU A 1 177 ? 9.270 37.371 22.396 1.00 40.68 211 LEU A N 1
ATOM 1316 C CA . LEU A 1 177 ? 9.561 38.771 22.125 1.00 41.88 211 LEU A CA 1
ATOM 1317 C C . LEU A 1 177 ? 10.745 38.920 21.204 1.00 40.41 211 LEU A C 1
ATOM 1318 O O . LEU A 1 177 ? 10.663 39.653 20.216 1.00 39.22 211 LEU A O 1
ATOM 1323 N N . GLU A 1 178 ? 11.841 38.223 21.505 1.00 40.08 212 GLU A N 1
ATOM 1324 C CA . GLU A 1 178 ? 13.011 38.327 20.640 1.00 47.28 212 GLU A CA 1
ATOM 1325 C C . GLU A 1 178 ? 12.779 37.700 19.262 1.00 44.54 212 GLU A C 1
ATOM 1326 O O . GLU A 1 178 ? 13.303 38.199 18.271 1.00 46.50 212 GLU A O 1
ATOM 1332 N N . MET A 1 179 ? 11.964 36.645 19.200 1.00 40.79 213 MET A N 1
ATOM 1333 C CA . MET A 1 179 ? 11.557 36.058 17.921 1.00 42.67 213 MET A CA 1
ATOM 1334 C C . MET A 1 179 ? 10.726 37.041 17.097 1.00 43.12 213 MET A C 1
ATOM 1335 O O . MET A 1 179 ? 10.961 37.226 15.899 1.00 42.99 213 MET A O 1
ATOM 1340 N N . GLU A 1 180 ? 9.758 37.675 17.745 1.00 39.86 214 GLU A N 1
ATOM 1341 C CA . GLU A 1 180 ? 8.885 38.613 17.046 1.00 42.70 214 GLU A CA 1
ATOM 1342 C C . GLU A 1 180 ? 9.625 39.870 16.620 1.00 39.57 214 GLU A C 1
ATOM 1343 O O . GLU A 1 180 ? 9.309 40.443 15.587 1.00 42.86 214 GLU A O 1
ATOM 1349 N N . GLY A 1 181 ? 10.631 40.256 17.406 1.00 42.31 215 GLY A N 1
ATOM 1350 C CA . GLY A 1 181 ? 11.525 41.351 17.065 1.00 40.08 215 GLY A CA 1
ATOM 1351 C C . GLY A 1 181 ? 12.349 41.018 15.842 1.00 42.38 215 GLY A C 1
ATOM 1352 O O . GLY A 1 181 ? 12.573 41.868 14.990 1.00 46.20 215 GLY A O 1
ATOM 1353 N N . ASN A 1 182 ? 12.837 39.801 15.772 1.00 43.27 216 ASN A N 1
ATOM 1354 C CA . ASN A 1 182 ? 13.536 39.360 14.599 1.00 41.74 216 ASN A CA 1
ATOM 1355 C C . ASN A 1 182 ? 12.643 39.256 13.380 1.00 40.83 216 ASN A C 1
ATOM 1356 O O . ASN A 1 182 ? 12.979 39.705 12.329 1.00 45.17 216 ASN A O 1
ATOM 1361 N N . LYS A 1 183 ? 11.493 38.652 13.561 1.00 37.68 217 LYS A N 1
ATOM 1362 C CA . LYS A 1 183 ? 10.547 38.422 12.497 1.00 39.95 217 LYS A CA 1
ATOM 1363 C C . LYS A 1 183 ? 9.881 39.639 11.928 1.00 42.96 217 LYS A C 1
ATOM 1364 O O . LYS A 1 183 ? 9.650 39.725 10.758 1.00 46.96 217 LYS A O 1
ATOM 1370 N N . THR A 1 184 ? 9.511 40.565 12.775 1.00 40.62 218 THR A N 1
ATOM 1371 C CA . THR A 1 184 ? 8.762 41.676 12.287 1.00 39.19 218 THR A CA 1
ATOM 1372 C C . THR A 1 184 ? 9.453 42.961 12.526 1.00 39.70 218 THR A C 1
ATOM 1373 O O . THR A 1 184 ? 9.494 43.789 11.687 1.00 39.99 218 THR A O 1
ATOM 1377 N N . GLY A 1 185 ? 10.019 43.096 13.695 1.00 40.06 219 GLY A N 1
ATOM 1378 C CA . GLY A 1 185 ? 10.668 44.317 14.068 1.00 42.49 219 GLY A CA 1
ATOM 1379 C C . GLY A 1 185 ? 11.863 44.747 13.266 1.00 42.56 219 GLY A C 1
ATOM 1380 O O . GLY A 1 185 ? 11.991 45.887 12.953 1.00 46.65 219 GLY A O 1
ATOM 1381 N N . ALA A 1 186 ? 12.724 43.820 12.932 1.00 36.91 220 ALA A N 1
ATOM 1382 C CA . ALA A 1 186 ? 13.952 44.113 12.260 1.00 35.88 220 ALA A CA 1
ATOM 1383 C C . ALA A 1 186 ? 13.779 44.717 10.900 1.00 41.94 220 ALA A C 1
ATOM 1384 O O . ALA A 1 186 ? 14.532 45.543 10.512 1.00 38.33 220 ALA A O 1
ATOM 1386 N N . LEU A 1 187 ? 12.795 44.255 10.170 1.00 36.37 221 LEU A N 1
ATOM 1387 C CA . LEU A 1 187 ? 12.545 44.740 8.821 1.00 40.97 221 LEU A CA 1
ATOM 1388 C C . LEU A 1 187 ? 11.805 46.085 8.800 1.00 44.64 221 LEU A C 1
ATOM 1389 O O . LEU A 1 187 ? 11.974 46.884 7.870 1.00 45.67 221 LEU A O 1
ATOM 1394 N N . LEU A 1 188 ? 10.974 46.327 9.809 1.00 47.13 222 LEU A N 1
ATOM 1395 C CA . LEU A 1 188 ? 10.319 47.630 9.952 1.00 46.67 222 LEU A CA 1
ATOM 1396 C C . LEU A 1 188 ? 11.316 48.683 10.411 1.00 42.44 222 LEU A C 1
ATOM 1397 O O . LEU A 1 188 ? 11.234 49.833 10.001 1.00 44.89 222 LEU A O 1
ATOM 1402 N N . ALA A 1 189 ? 12.288 48.255 11.213 1.00 44.48 223 ALA A N 1
ATOM 1403 C CA . ALA A 1 189 ? 13.398 49.098 11.642 1.00 44.19 223 ALA A CA 1
ATOM 1404 C C . ALA A 1 189 ? 14.204 49.537 10.436 1.00 48.53 223 ALA A C 1
ATOM 1405 O O . ALA A 1 189 ? 14.568 50.709 10.316 1.00 48.40 223 ALA A O 1
ATOM 1407 N N . CYS A 1 190 ? 14.468 48.579 9.547 1.00 47.95 224 CYS A N 1
ATOM 1408 C CA . CYS A 1 190 ? 15.187 48.835 8.320 1.00 47.24 224 CYS A CA 1
ATOM 1409 C C . CYS A 1 190 ? 14.390 49.746 7.395 1.00 43.19 224 CYS A C 1
ATOM 1410 O O . CYS A 1 190 ? 14.932 50.706 6.870 1.00 49.50 224 CYS A O 1
ATOM 1413 N N . ALA A 1 191 ? 13.109 49.455 7.213 1.00 43.19 225 ALA A N 1
ATOM 1414 C CA . ALA A 1 191 ? 12.249 50.292 6.377 1.00 48.05 225 ALA A CA 1
ATOM 1415 C C . ALA A 1 191 ? 12.171 51.732 6.889 1.00 52.66 225 ALA A C 1
ATOM 1416 O O . ALA A 1 191 ? 12.144 52.672 6.098 1.00 54.64 225 ALA A O 1
ATOM 1418 N N . SER A 1 192 ? 12.158 51.886 8.216 1.00 51.55 226 SER A N 1
ATOM 1419 C CA . SER A 1 192 ? 12.082 53.191 8.863 1.00 48.78 226 SER A CA 1
ATOM 1420 C C . SER A 1 192 ? 13.348 54.025 8.723 1.00 46.52 226 SER A C 1
ATOM 1421 O O . SER A 1 192 ? 13.285 55.247 8.818 1.00 40.49 226 SER A O 1
ATOM 1424 N N . SER A 1 193 ? 14.486 53.374 8.510 1.00 42.61 227 SER A N 1
ATOM 1425 C CA . SER A 1 193 ? 15.765 54.084 8.485 1.00 49.56 227 SER A CA 1
ATOM 1426 C C . SER A 1 193 ? 16.487 54.103 7.127 1.00 53.61 227 SER A C 1
ATOM 1427 O O . SER A 1 193 ? 17.445 54.860 6.953 1.00 57.31 227 SER A O 1
ATOM 1430 N N . ILE A 1 194 ? 16.034 53.291 6.172 1.00 50.60 228 ILE A N 1
ATOM 1431 C CA . ILE A 1 194 ? 16.779 53.096 4.921 1.00 50.15 228 ILE A CA 1
ATOM 1432 C C . ILE A 1 194 ? 16.748 54.305 3.947 1.00 50.88 228 ILE A C 1
ATOM 1433 O O . ILE A 1 194 ? 17.785 54.674 3.379 1.00 53.19 228 ILE A O 1
ATOM 1438 N N . GLY A 1 195 ? 15.577 54.915 3.776 1.00 49.55 229 GLY A N 1
ATOM 1439 C CA . GLY A 1 195 ? 15.433 56.130 2.972 1.00 54.95 229 GLY A CA 1
ATOM 1440 C C . GLY A 1 195 ? 16.347 57.245 3.454 1.00 55.20 229 GLY A C 1
ATOM 1441 O O . GLY A 1 195 ? 16.951 57.944 2.645 1.00 57.00 229 GLY A O 1
ATOM 1442 N N . ALA A 1 196 ? 16.455 57.383 4.775 1.00 53.46 230 ALA A N 1
ATOM 1443 C CA . ALA A 1 196 ? 17.279 58.404 5.416 1.00 55.35 230 ALA A CA 1
ATOM 1444 C C . ALA A 1 196 ? 18.753 58.187 5.150 1.00 54.29 230 ALA A C 1
ATOM 1445 O O . ALA A 1 196 ? 19.482 59.142 4.864 1.00 58.26 230 ALA A O 1
ATOM 1447 N N . VAL A 1 197 ? 19.183 56.930 5.256 1.00 54.68 231 VAL A N 1
ATOM 1448 C CA . VAL A 1 197 ? 20.550 56.533 4.932 1.00 54.68 2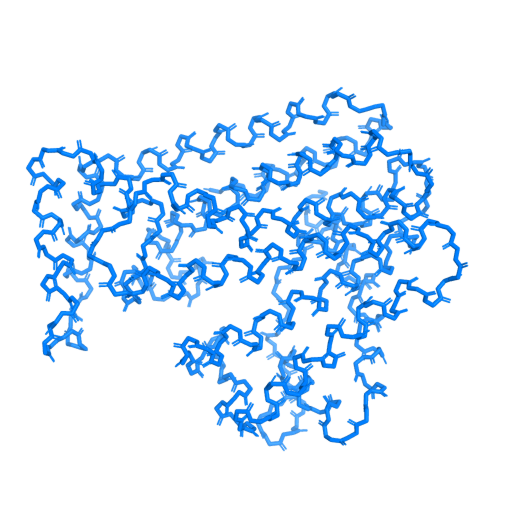31 VAL A CA 1
ATOM 1449 C C . VAL A 1 197 ? 20.865 56.841 3.462 1.00 58.81 231 VAL A C 1
ATOM 1450 O O . VAL A 1 197 ? 21.971 57.289 3.144 1.00 55.29 231 VAL A O 1
ATOM 1454 N N . LEU A 1 198 ? 19.874 56.639 2.588 1.00 59.38 232 LEU A N 1
ATOM 1455 C CA . LEU A 1 198 ? 20.006 56.950 1.160 1.00 61.18 232 LEU A CA 1
ATOM 1456 C C . LEU A 1 198 ? 20.057 58.460 0.894 1.00 64.11 232 LEU A C 1
ATOM 1457 O O . LEU A 1 198 ? 20.628 58.903 -0.106 1.00 64.06 232 LEU A O 1
ATOM 1462 N N . GLY A 1 199 ? 19.464 59.237 1.801 1.00 66.85 233 GLY A N 1
ATOM 1463 C CA . GLY A 1 199 ? 19.475 60.699 1.725 1.00 64.92 233 GLY A CA 1
ATOM 1464 C C . GLY A 1 199 ? 20.628 61.371 2.460 1.00 63.26 233 GLY A C 1
ATOM 1465 O O . GLY A 1 199 ? 20.643 62.592 2.595 1.00 65.66 233 GLY A O 1
ATOM 1466 N N . GLY A 1 200 ? 21.580 60.577 2.952 1.00 64.95 234 GLY A N 1
ATOM 1467 C CA . GLY A 1 200 ? 22.813 61.102 3.553 1.00 63.44 234 GLY A CA 1
ATOM 1468 C C . GLY A 1 200 ? 22.927 61.213 5.072 1.00 68.23 234 GLY A C 1
ATOM 1469 O O . GLY A 1 200 ? 23.957 61.682 5.569 1.00 67.55 234 GLY A O 1
ATOM 1470 N N . ALA A 1 201 ? 21.892 60.787 5.808 1.00 69.70 235 ALA A N 1
ATOM 1471 C CA . ALA A 1 201 ? 21.869 60.853 7.288 1.00 65.89 235 ALA A CA 1
ATOM 1472 C C . ALA A 1 201 ? 23.039 60.120 7.958 1.00 63.63 235 ALA A C 1
ATOM 1473 O O . ALA A 1 201 ? 23.472 59.075 7.462 1.00 64.17 235 ALA A O 1
ATOM 1475 N N . ASP A 1 202 ? 23.535 60.665 9.078 1.00 61.41 236 ASP A N 1
ATOM 1476 C CA A ASP A 1 202 ? 24.672 60.078 9.808 0.50 62.33 236 ASP A CA 1
ATOM 1477 C CA B ASP A 1 202 ? 24.668 60.065 9.784 0.50 61.49 236 ASP A CA 1
ATOM 1478 C C . ASP A 1 202 ? 24.241 58.827 10.578 1.00 61.68 236 ASP A C 1
ATOM 1479 O O . ASP A 1 202 ? 23.045 58.562 10.732 1.00 52.33 236 ASP A O 1
ATOM 1488 N N . GLU A 1 203 ? 25.228 58.078 11.066 1.00 64.28 237 GLU A N 1
ATOM 1489 C CA . GLU A 1 203 ? 25.021 56.794 11.723 1.00 71.78 237 GLU A CA 1
ATOM 1490 C C . GLU A 1 203 ? 24.157 56.858 12.984 1.00 74.57 237 GLU A C 1
ATOM 1491 O O . GLU A 1 203 ? 23.513 55.874 13.334 1.00 76.15 237 GLU A O 1
ATOM 1497 N N . ARG A 1 204 ? 24.119 58.020 13.637 1.00 77.97 238 ARG A N 1
ATOM 1498 C CA . ARG A 1 204 ? 23.295 58.221 14.837 1.00 75.29 238 ARG A CA 1
ATOM 1499 C C . ARG A 1 204 ? 21.822 58.538 14.536 1.00 72.10 238 ARG A C 1
ATOM 1500 O O . ARG A 1 204 ? 20.930 58.074 15.256 1.00 70.95 238 ARG A O 1
ATOM 1508 N N . THR A 1 205 ? 21.576 59.313 13.505 1.00 66.61 239 THR A N 1
ATOM 1509 C CA . THR A 1 205 ? 20.221 59.601 13.112 1.00 66.48 239 THR A CA 1
ATOM 1510 C C . THR A 1 205 ? 19.547 58.321 12.664 1.00 68.25 239 THR A C 1
ATOM 1511 O O . THR A 1 205 ? 18.397 58.087 12.929 1.00 72.03 239 THR A O 1
ATOM 1515 N N . ALA A 1 206 ? 20.269 57.507 11.927 1.00 66.10 240 ALA A N 1
ATOM 1516 C CA . ALA A 1 206 ? 19.720 56.283 11.397 1.00 64.93 240 ALA A CA 1
ATOM 1517 C C . ALA A 1 206 ? 19.351 55.241 12.451 1.00 66.90 240 ALA A C 1
ATOM 1518 O O . ALA A 1 206 ? 18.284 54.668 12.405 1.00 61.12 240 ALA A O 1
ATOM 1520 N N . ASP A 1 207 ? 20.217 55.052 13.433 1.00 65.53 241 ASP A N 1
ATOM 1521 C CA . ASP A 1 207 ? 19.986 54.080 14.468 1.00 68.44 241 ASP A CA 1
ATOM 1522 C C . ASP A 1 207 ? 18.741 54.435 15.188 1.00 67.29 241 ASP A C 1
ATOM 1523 O O . ASP A 1 207 ? 18.019 53.573 15.617 1.00 71.28 241 ASP A O 1
ATOM 1528 N N . THR A 1 208 ? 18.532 55.709 15.400 1.00 58.58 242 THR A N 1
ATOM 1529 C CA . THR A 1 208 ? 17.386 56.131 16.143 1.00 54.16 242 THR A CA 1
ATOM 1530 C C . THR A 1 208 ? 16.110 55.820 15.419 1.00 54.15 242 THR A C 1
ATOM 1531 O O . THR A 1 208 ? 15.157 55.386 15.988 1.00 56.15 242 THR A O 1
ATOM 1535 N N . LEU A 1 209 ? 16.112 56.030 14.134 1.00 54.45 243 LEU A N 1
ATOM 1536 C CA . LEU A 1 209 ? 14.949 55.712 13.295 1.00 54.00 243 LEU A CA 1
ATOM 1537 C C . LEU A 1 209 ? 14.700 54.212 13.259 1.00 51.50 243 LEU A C 1
ATOM 1538 O O . LEU A 1 209 ? 13.569 53.768 13.128 1.00 48.78 243 LEU A O 1
ATOM 1543 N N . GLU A 1 210 ? 15.783 53.453 13.367 1.00 54.04 244 GLU A N 1
ATOM 1544 C CA . GLU A 1 210 ? 15.757 52.009 13.518 1.00 55.89 244 GLU A CA 1
ATOM 1545 C C . GLU A 1 210 ? 15.043 51.614 14.818 1.00 55.73 244 GLU A C 1
ATOM 1546 O O . GLU A 1 210 ? 14.188 50.723 14.821 1.00 54.77 244 GLU A O 1
ATOM 1552 N N . LYS A 1 211 ? 15.371 52.304 15.912 1.00 56.74 245 LYS A N 1
ATOM 1553 C CA . LYS A 1 211 ? 14.715 52.078 17.206 1.00 54.61 245 LYS A CA 1
ATOM 1554 C C . LYS A 1 211 ? 13.210 52.375 17.151 1.00 55.13 245 LYS A C 1
ATOM 1555 O O . LYS A 1 211 ? 12.403 51.639 17.718 1.00 53.82 245 LYS A O 1
ATOM 1561 N N . TYR A 1 212 ? 12.841 53.428 16.432 1.00 48.75 246 TYR A N 1
ATOM 1562 C CA . TYR A 1 212 ? 11.442 53.710 16.166 1.00 47.47 246 TYR A CA 1
ATOM 1563 C C . TYR A 1 212 ? 10.777 52.547 15.425 1.00 50.22 246 TYR A C 1
ATOM 1564 O O . TYR A 1 212 ? 9.685 52.108 15.796 1.00 48.33 246 TYR A O 1
ATOM 1573 N N . GLY A 1 213 ? 11.443 52.052 14.380 1.00 46.92 247 GLY A N 1
ATOM 1574 C CA . GLY A 1 213 ? 10.833 51.081 13.483 1.00 43.85 247 GLY A CA 1
ATOM 1575 C C . GLY A 1 213 ? 10.696 49.721 14.120 1.00 42.01 247 GLY A C 1
ATOM 1576 O O . GLY A 1 213 ? 9.671 49.060 13.960 1.00 45.79 247 GLY A O 1
ATOM 1577 N N . TYR A 1 214 ? 11.744 49.317 14.834 1.00 39.32 248 TYR A N 1
ATOM 1578 C CA . TYR A 1 214 ? 11.773 48.079 15.613 1.00 46.48 248 TYR A CA 1
ATOM 1579 C C . TYR A 1 214 ? 10.636 48.005 16.616 1.00 46.24 248 TYR A C 1
ATOM 1580 O O . TYR A 1 214 ? 9.889 47.026 16.638 1.00 51.26 248 TYR A O 1
ATOM 1589 N N . HIS A 1 215 ? 10.495 49.047 17.430 1.00 46.33 249 HIS A N 1
ATOM 1590 C CA . HIS A 1 215 ? 9.451 49.078 18.451 1.00 44.76 249 HIS A CA 1
ATOM 1591 C C . HIS A 1 215 ? 8.061 49.249 17.863 1.00 42.68 249 HIS A C 1
ATOM 1592 O O . HIS A 1 215 ? 7.087 48.715 18.400 1.00 50.00 249 HIS A O 1
ATOM 1599 N N . LEU A 1 216 ? 7.981 49.933 16.728 1.00 42.38 250 LEU A N 1
ATOM 1600 C CA . LEU A 1 216 ? 6.754 49.951 15.932 1.00 41.08 250 LEU A CA 1
ATOM 1601 C C . LEU A 1 216 ? 6.404 48.546 15.419 1.00 44.49 250 LEU A C 1
ATOM 1602 O O . LEU A 1 216 ? 5.225 48.174 15.354 1.00 42.95 250 LEU A O 1
ATOM 1607 N N . GLY A 1 217 ? 7.440 47.781 15.060 1.00 43.59 251 GLY A N 1
ATOM 1608 C CA . GLY A 1 217 ? 7.286 46.411 14.590 1.00 38.84 251 GLY A CA 1
ATOM 1609 C C . GLY A 1 217 ? 6.719 45.485 15.642 1.00 38.83 251 GLY A C 1
ATOM 1610 O O . GLY A 1 217 ? 5.821 44.677 15.358 1.00 41.53 251 GLY A O 1
ATOM 1611 N N . LEU A 1 218 ? 7.228 45.619 16.861 1.00 37.54 252 LEU A N 1
ATOM 1612 C CA . LEU A 1 218 ? 6.725 44.855 18.002 1.00 41.61 252 LEU A CA 1
ATOM 1613 C C . LEU A 1 218 ? 5.282 45.208 18.340 1.00 46.54 252 LEU A C 1
ATOM 1614 O O . LEU A 1 218 ? 4.484 44.320 18.672 1.00 48.36 252 LEU A O 1
ATOM 1619 N N . ALA A 1 219 ? 4.941 46.494 18.230 1.00 47.04 253 ALA A N 1
ATOM 1620 C CA . ALA A 1 219 ? 3.574 46.941 18.498 1.00 48.71 253 ALA A CA 1
ATOM 1621 C C . ALA A 1 219 ? 2.643 46.369 17.440 1.00 48.82 253 ALA A C 1
ATOM 1622 O O . ALA A 1 219 ? 1.518 45.954 17.735 1.00 49.64 253 ALA A O 1
ATOM 1624 N N . PHE A 1 220 ? 3.146 46.332 16.209 1.00 50.38 254 PHE A N 1
ATOM 1625 C CA . PHE A 1 220 ? 2.415 45.799 15.064 1.00 49.09 254 PHE A CA 1
ATOM 1626 C C . PHE A 1 220 ? 2.168 44.301 15.215 1.00 42.82 254 PHE A C 1
ATOM 1627 O O . PHE A 1 220 ? 1.051 43.825 14.986 1.00 44.24 254 PHE A O 1
ATOM 1635 N N . GLN A 1 221 ? 3.205 43.566 15.613 1.00 41.65 255 GLN A N 1
ATOM 1636 C CA . GLN A 1 221 ? 3.081 42.121 15.774 1.00 42.68 255 GLN A CA 1
ATOM 1637 C C . GLN A 1 221 ? 2.196 41.720 16.958 1.00 44.56 255 GLN A C 1
ATOM 1638 O O . GLN A 1 221 ? 1.450 40.734 16.872 1.00 43.13 255 GLN A O 1
ATOM 1644 N N . ALA A 1 222 ? 2.266 42.491 18.042 1.00 43.32 256 ALA A N 1
ATOM 1645 C CA . ALA A 1 222 ? 1.345 42.319 19.177 1.00 42.64 256 ALA A CA 1
ATOM 1646 C C . ALA A 1 222 ? -0.121 42.477 18.759 1.00 45.78 256 ALA A C 1
ATOM 1647 O O . ALA A 1 222 ? -0.972 41.659 19.132 1.00 49.68 256 ALA A O 1
ATOM 1649 N N . VAL A 1 223 ? -0.403 43.503 17.955 1.00 47.30 257 VAL A N 1
ATOM 1650 C CA . VAL A 1 223 ? -1.756 43.726 17.428 1.00 43.64 257 VAL A CA 1
ATOM 1651 C C . VAL A 1 223 ? -2.152 42.630 16.436 1.00 44.38 257 VAL A C 1
ATOM 1652 O O . VAL A 1 223 ? -3.299 42.155 16.456 1.00 46.72 257 VAL A O 1
ATOM 1656 N N . ASP A 1 224 ? -1.204 42.228 15.585 1.00 42.23 258 ASP A N 1
ATOM 1657 C CA . ASP A 1 224 ? -1.382 41.076 14.686 1.00 46.49 258 ASP A CA 1
ATOM 1658 C C . ASP A 1 224 ? -1.724 39.790 15.437 1.00 39.37 258 ASP A C 1
ATOM 1659 O O . ASP A 1 224 ? -2.592 39.029 15.024 1.00 42.31 258 ASP A O 1
ATOM 1664 N N . ASP A 1 225 ? -1.047 39.571 16.554 1.00 37.19 259 ASP A N 1
ATOM 1665 C CA . ASP A 1 225 ? -1.356 38.447 17.434 1.00 40.04 259 ASP A CA 1
ATOM 1666 C C . ASP A 1 225 ? -2.742 38.532 18.078 1.00 42.96 259 ASP A C 1
ATOM 1667 O O . ASP A 1 225 ? -3.396 37.506 18.272 1.00 42.42 259 ASP A O 1
ATOM 1672 N N . LEU A 1 226 ? -3.178 39.740 18.428 1.00 41.72 260 LEU A N 1
ATOM 1673 C CA . LEU A 1 226 ? -4.539 39.915 18.955 1.00 40.66 260 LEU A CA 1
ATOM 1674 C C . LEU A 1 226 ? -5.579 39.645 17.884 1.00 43.76 260 LEU A C 1
ATOM 1675 O O . LEU A 1 226 ? -6.582 38.985 18.153 1.00 50.91 260 LEU A O 1
ATOM 1680 N N . LEU A 1 227 ? -5.322 40.124 16.664 1.00 48.34 261 LEU A N 1
ATOM 1681 C CA . LEU A 1 227 ? -6.243 39.915 15.547 1.00 45.84 261 LEU A CA 1
ATOM 1682 C C . LEU A 1 227 ? -6.225 38.481 15.030 1.00 46.19 261 LEU A C 1
ATOM 1683 O O . LEU A 1 227 ? -7.225 38.009 14.493 1.00 46.33 261 LEU A O 1
ATOM 1688 N N . GLY A 1 228 ? -5.089 37.794 15.160 1.00 45.97 262 GLY A N 1
ATOM 1689 C CA . GLY A 1 228 ? -5.009 36.381 14.762 1.00 42.49 262 GLY A CA 1
ATOM 1690 C C . GLY A 1 228 ? -5.938 35.475 15.568 1.00 44.68 262 GLY A C 1
ATOM 1691 O O . GLY A 1 228 ? -6.450 34.481 15.058 1.00 48.39 262 GLY A O 1
ATOM 1692 N N . ILE A 1 229 ? -6.163 35.819 16.831 1.00 47.82 263 ILE A N 1
ATOM 1693 C CA . ILE A 1 229 ? -7.152 35.101 17.635 1.00 50.16 263 ILE A CA 1
ATOM 1694 C C . ILE A 1 229 ? -8.545 35.757 17.620 1.00 47.99 263 ILE A C 1
ATOM 1695 O O . ILE A 1 229 ? -9.500 35.155 17.155 1.00 48.49 263 ILE A O 1
ATOM 1700 N N . TRP A 1 230 ? -8.664 36.990 18.104 1.00 51.23 264 TRP A N 1
ATOM 1701 C CA . TRP A 1 230 ? -10.003 37.584 18.292 1.00 53.40 264 TRP A CA 1
ATOM 1702 C C . TRP A 1 230 ? -10.582 38.396 17.138 1.00 53.90 264 TRP A C 1
ATOM 1703 O O . TRP A 1 230 ? -11.628 39.024 17.297 1.00 50.29 264 TRP A O 1
ATOM 1714 N N . GLY A 1 231 ? -9.916 38.367 15.985 1.00 57.14 265 GLY A N 1
ATOM 1715 C CA . GLY A 1 231 ? -10.336 39.144 14.826 1.00 59.61 265 GLY A CA 1
ATOM 1716 C C . GLY A 1 231 ? -11.576 38.607 14.142 1.00 66.05 265 GLY A C 1
ATOM 1717 O O . GLY A 1 231 ? -11.764 37.393 14.031 1.00 63.74 265 GLY A O 1
ATOM 1718 N N . ASP A 1 232 ? -12.419 39.531 13.685 1.00 71.46 266 ASP A N 1
ATOM 1719 C CA . ASP A 1 232 ? -13.656 39.210 12.986 1.00 76.27 266 ASP A CA 1
ATOM 1720 C C . ASP A 1 232 ? -13.330 38.897 11.524 1.00 77.00 266 ASP A C 1
ATOM 1721 O O . ASP A 1 232 ? -12.627 39.679 10.884 1.00 77.16 266 ASP A O 1
ATOM 1726 N N . PRO A 1 233 ? -13.817 37.742 10.998 1.00 78.64 267 PRO A N 1
ATOM 1727 C CA . PRO A 1 233 ? -13.670 37.318 9.588 1.00 81.84 267 PRO A CA 1
ATOM 1728 C C . PRO A 1 233 ? -14.021 38.371 8.526 1.00 85.39 267 PRO A C 1
ATOM 1729 O O . PRO A 1 233 ? -13.565 38.265 7.383 1.00 86.87 267 PRO A O 1
ATOM 1733 N N . ASP A 1 234 ? -14.819 39.369 8.907 1.00 88.96 268 ASP A N 1
ATOM 1734 C CA . ASP A 1 234 ? -15.250 40.438 8.002 1.00 90.64 268 ASP A CA 1
ATOM 1735 C C . ASP A 1 234 ? -14.204 41.550 7.897 1.00 91.81 268 ASP A C 1
ATOM 1736 O O . ASP A 1 234 ? -14.297 42.419 7.030 1.00 94.45 268 ASP A O 1
ATOM 1741 N N . ALA A 1 235 ? -13.217 41.518 8.789 1.00 91.28 269 ALA A N 1
ATOM 1742 C CA . ALA A 1 235 ? -12.118 42.476 8.771 1.00 90.82 269 ALA A CA 1
ATOM 1743 C C . ALA A 1 235 ? -10.787 41.803 8.427 1.00 91.33 269 ALA A C 1
ATOM 1744 O O . ALA A 1 235 ? -9.926 42.410 7.783 1.00 91.75 269 ALA A O 1
ATOM 1746 N N . THR A 1 236 ? -10.632 40.547 8.848 1.00 90.19 270 THR A N 1
ATOM 1747 C CA . THR A 1 236 ? -9.370 39.811 8.691 1.00 89.42 270 THR A CA 1
ATOM 1748 C C . THR A 1 236 ? -9.258 39.052 7.368 1.00 88.93 270 THR A C 1
ATOM 1749 O O . THR A 1 236 ? -8.168 38.947 6.798 1.00 89.95 270 THR A O 1
ATOM 1753 N N . GLY A 1 237 ? -10.378 38.505 6.900 1.00 86.29 271 GLY A N 1
ATOM 1754 C CA . GLY A 1 237 ? -10.382 37.618 5.735 1.00 85.25 271 GLY A CA 1
ATOM 1755 C C . GLY A 1 237 ? -10.124 36.173 6.131 1.00 84.65 271 GLY A C 1
ATOM 1756 O O . GLY A 1 237 ? -10.447 35.244 5.383 1.00 83.64 271 GLY A O 1
ATOM 1757 N N . LYS A 1 238 ? -9.546 35.993 7.319 1.00 82.03 272 LYS A N 1
ATOM 1758 C CA . LYS A 1 238 ? -9.227 34.681 7.863 1.00 77.56 272 LYS A CA 1
ATOM 1759 C C . LYS A 1 238 ? -10.410 34.092 8.627 1.00 75.82 272 LYS A C 1
ATOM 1760 O O . LYS A 1 238 ? -11.347 34.817 8.986 1.00 77.41 272 LYS A O 1
ATOM 1766 N N . GLN A 1 239 ? -10.355 32.779 8.874 1.00 69.04 273 GLN A N 1
ATOM 1767 C CA . GLN A 1 239 ? -11.337 32.065 9.708 1.00 64.56 273 GLN A CA 1
ATOM 1768 C C . GLN A 1 239 ? -11.328 32.575 11.156 1.00 61.23 273 GLN A C 1
ATOM 1769 O O . GLN A 1 239 ? -10.393 33.273 11.566 1.00 60.24 273 GLN A O 1
ATOM 1775 N N . THR A 1 240 ? -12.365 32.228 11.924 1.00 57.12 274 THR A N 1
ATOM 1776 C CA . THR A 1 240 ? -12.387 32.525 13.362 1.00 56.00 274 THR A CA 1
ATOM 1777 C C . THR A 1 240 ? -11.230 31.798 14.062 1.00 56.89 274 THR A C 1
ATOM 1778 O O . THR A 1 240 ? -10.916 30.652 13.722 1.00 57.86 274 THR A O 1
ATOM 1782 N N . TRP A 1 241 ? -10.601 32.483 15.018 1.00 51.08 275 TRP A N 1
ATOM 1783 C CA . TRP A 1 241 ? -9.486 31.955 15.821 1.00 56.98 275 TRP A CA 1
ATOM 1784 C C . TRP A 1 241 ? -8.376 31.332 14.955 1.00 54.57 275 TRP A C 1
ATOM 1785 O O . TRP A 1 241 ? -7.829 30.281 15.306 1.00 55.78 275 TRP A O 1
ATOM 1796 N N . SER A 1 242 ? -8.055 31.992 13.838 1.00 53.49 276 SER A N 1
ATOM 1797 C CA . SER A 1 242 ? -7.187 31.422 12.791 1.00 52.94 276 SER A CA 1
ATOM 1798 C C . SER A 1 242 ? -5.816 30.978 13.306 1.00 48.93 276 SER A C 1
ATOM 1799 O O . SER A 1 242 ? -5.372 29.877 12.990 1.00 52.37 276 SER A O 1
ATOM 1802 N N . ASP A 1 243 ? -5.172 31.819 14.115 1.00 40.36 277 ASP A N 1
ATOM 1803 C CA . ASP A 1 243 ? -3.897 31.457 14.726 1.00 45.36 277 ASP A CA 1
ATOM 1804 C C . ASP A 1 243 ? -3.983 30.251 15.667 1.00 49.73 277 ASP A C 1
ATOM 1805 O O . ASP A 1 243 ? -2.993 29.537 15.851 1.00 52.19 277 ASP A O 1
ATOM 1810 N N . LEU A 1 244 ? -5.146 30.034 16.279 1.00 50.69 278 LEU A N 1
ATOM 1811 C CA . LEU A 1 244 ? -5.309 28.876 17.164 1.00 48.17 278 LEU A CA 1
ATOM 1812 C C . LEU A 1 244 ? -5.515 27.584 16.379 1.00 44.83 278 LEU A C 1
ATOM 1813 O O . LEU A 1 244 ? -5.134 26.515 16.845 1.00 53.40 278 LEU A O 1
ATOM 1818 N N . ARG A 1 245 ? -6.105 27.693 15.192 1.00 45.12 279 ARG A N 1
ATOM 1819 C CA . ARG A 1 245 ? -6.229 26.565 14.260 1.00 49.12 279 ARG A CA 1
ATOM 1820 C C . ARG A 1 245 ? -4.866 26.113 13.711 1.00 50.50 279 ARG A C 1
ATOM 1821 O O . ARG A 1 245 ? -4.716 24.975 13.272 1.00 51.58 279 ARG A O 1
ATOM 1829 N N . GLN A 1 246 ? -3.885 27.009 13.749 1.00 46.43 280 GLN A N 1
ATOM 1830 C CA . GLN A 1 246 ? -2.547 26.733 13.247 1.00 51.76 280 GLN A CA 1
ATOM 1831 C C . GLN A 1 246 ? -1.552 26.480 14.386 1.00 53.93 280 GLN A C 1
ATOM 1832 O O . GLN A 1 246 ? -0.347 26.343 14.145 1.00 51.80 280 GLN A O 1
ATOM 1838 N N . ARG A 1 247 ? -2.058 26.497 15.603 1.00 52.32 281 ARG A N 1
ATOM 1839 C CA . ARG A 1 247 ? -1.307 26.296 16.831 1.00 53.77 281 ARG A CA 1
ATOM 1840 C C . ARG A 1 247 ? -0.134 27.207 17.046 1.00 55.91 281 ARG A C 1
ATOM 1841 O O . ARG A 1 247 ? 0.873 26.774 17.548 1.00 53.18 281 ARG A O 1
ATOM 1849 N N . LYS A 1 248 ? -0.265 28.467 16.682 1.00 54.05 282 LYS A N 1
ATOM 1850 C CA . LYS A 1 248 ? 0.818 29.396 16.887 1.00 54.49 282 LYS A CA 1
ATOM 1851 C C . LYS A 1 248 ? 1.037 29.750 18.325 1.00 54.92 282 LYS A C 1
ATOM 1852 O O . LYS A 1 248 ? 0.131 29.858 19.087 1.00 54.18 282 LYS A O 1
ATOM 1858 N N . LYS A 1 249 ? 2.272 29.912 18.709 1.00 56.59 283 LYS A N 1
ATOM 1859 C CA . LYS A 1 249 ? 2.546 30.418 20.007 1.00 54.11 283 LYS A CA 1
ATOM 1860 C C . LYS A 1 249 ? 2.788 31.904 19.967 1.00 51.90 283 LYS A C 1
ATOM 1861 O O . LYS A 1 249 ? 3.886 32.363 20.119 1.00 53.65 283 LYS A O 1
ATOM 1867 N N . SER A 1 250 ? 1.724 32.649 19.774 1.00 53.07 284 SER A N 1
ATOM 1868 C CA . SER A 1 250 ? 1.758 34.094 19.721 1.00 52.39 284 SER A CA 1
ATOM 1869 C C . SER A 1 250 ? 1.786 34.632 21.097 1.00 49.99 284 SER A C 1
ATOM 1870 O O . SER A 1 250 ? 1.625 33.911 22.034 1.00 48.58 284 SER A O 1
ATOM 1873 N N . LEU A 1 251 ? 1.968 35.922 21.203 1.00 46.52 285 LEU A N 1
ATOM 1874 C CA . LEU A 1 251 ? 2.140 36.546 22.477 1.00 46.18 285 LEU A CA 1
ATOM 1875 C C . LEU A 1 251 ? 0.982 36.318 23.422 1.00 46.32 285 LEU A C 1
ATOM 1876 O O . LEU A 1 251 ? 1.208 36.072 24.565 1.00 46.77 285 LEU A O 1
ATOM 1881 N N . PRO A 1 252 ? -0.254 36.388 22.981 1.00 39.54 286 PRO A N 1
ATOM 1882 C CA . PRO A 1 252 ? -1.304 36.109 23.973 1.00 39.39 286 PRO A CA 1
ATOM 1883 C C . PRO A 1 252 ? -1.223 34.688 24.549 1.00 43.61 286 PRO A C 1
ATOM 1884 O O . PRO A 1 252 ? -1.343 34.510 25.770 1.00 40.38 286 PRO A O 1
ATOM 1888 N N . VAL A 1 253 ? -1.000 33.707 23.673 1.00 46.44 287 VAL A N 1
ATOM 1889 C CA . VAL A 1 253 ? -0.867 32.296 24.059 1.00 45.38 287 VAL A CA 1
ATOM 1890 C C . VAL A 1 253 ? 0.242 32.133 25.078 1.00 45.76 287 VAL A C 1
ATOM 1891 O O . VAL A 1 253 ? 0.045 31.574 26.158 1.00 48.36 287 VAL A O 1
ATOM 1895 N N . VAL A 1 254 ? 1.407 32.656 24.723 1.00 48.43 288 VAL A N 1
ATOM 1896 C CA . VAL A 1 254 ? 2.598 32.565 25.553 1.00 44.85 288 VAL A CA 1
ATOM 1897 C C . VAL A 1 254 ? 2.452 33.298 26.889 1.00 46.16 288 VAL A C 1
ATOM 1898 O O . VAL A 1 254 ? 2.794 32.748 27.944 1.00 48.89 288 VAL A O 1
ATOM 1902 N N . ALA A 1 255 ? 1.930 34.526 26.848 1.00 44.25 289 ALA A N 1
ATOM 1903 C CA . ALA A 1 255 ? 1.699 35.305 28.074 1.00 44.18 289 ALA A CA 1
ATOM 1904 C C . ALA A 1 255 ? 0.722 34.600 29.028 1.00 42.06 289 ALA A C 1
ATOM 1905 O O . ALA A 1 255 ? 0.907 34.628 30.238 1.00 43.39 289 ALA A O 1
ATOM 1907 N N . ALA A 1 256 ? -0.304 33.966 28.468 1.00 37.23 290 ALA A N 1
ATOM 1908 C CA . ALA A 1 256 ? -1.231 33.168 29.246 1.00 39.84 290 ALA A CA 1
ATOM 1909 C C . ALA A 1 256 ? -0.527 31.983 29.921 1.00 47.13 290 ALA A C 1
ATOM 1910 O O . ALA A 1 256 ? -0.783 31.711 31.087 1.00 46.91 290 ALA A O 1
ATOM 1912 N N . LEU A 1 257 ? 0.366 31.300 29.194 1.00 48.37 291 LEU A N 1
ATOM 1913 C CA . LEU A 1 257 ? 1.090 30.139 29.729 1.00 48.66 291 LEU A CA 1
ATOM 1914 C C . LEU A 1 257 ? 2.033 30.509 30.859 1.00 50.69 291 LEU A C 1
ATOM 1915 O O . LEU A 1 257 ? 2.175 29.752 31.825 1.00 53.50 291 LEU A O 1
ATOM 1920 N N . ALA A 1 258 ? 2.653 31.680 30.747 1.00 48.47 292 ALA A N 1
ATOM 1921 C CA . A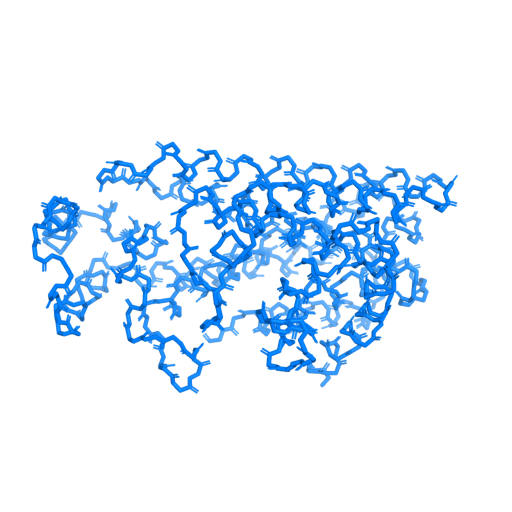LA A 1 258 ? 3.644 32.125 31.720 1.00 51.56 292 ALA A CA 1
ATOM 1922 C C . ALA A 1 258 ? 3.004 32.632 33.005 1.00 52.36 292 ALA A C 1
ATOM 1923 O O . ALA A 1 258 ? 3.693 32.803 34.019 1.00 56.11 292 ALA A O 1
ATOM 1925 N N . ALA A 1 259 ? 1.695 32.872 32.952 1.00 46.63 293 ALA A N 1
ATOM 1926 C CA . ALA A 1 259 ? 0.967 33.479 34.060 1.00 52.74 293 ALA A CA 1
ATOM 1927 C C . ALA A 1 259 ? 0.906 32.646 35.339 1.00 57.58 293 ALA A C 1
ATOM 1928 O O . ALA A 1 259 ? 1.129 33.173 36.416 1.00 62.91 293 ALA A O 1
ATOM 1930 N N . GLY A 1 260 ? 0.588 31.360 35.242 1.00 59.77 294 GLY A N 1
ATOM 1931 C CA . GLY A 1 260 ? 0.245 30.594 36.453 1.00 68.64 294 GLY A CA 1
ATOM 1932 C C . GLY A 1 260 ? -1.172 30.888 36.955 1.00 70.65 294 GLY A C 1
ATOM 1933 O O . GLY A 1 260 ? -1.742 31.958 36.679 1.00 68.97 294 GLY A O 1
ATOM 1934 N N . GLY A 1 261 ? -1.746 29.941 37.694 1.00 66.66 295 GLY A N 1
ATOM 1935 C CA . GLY A 1 261 ? -3.154 30.022 38.078 1.00 60.67 295 GLY A CA 1
ATOM 1936 C C . GLY A 1 261 ? -3.947 29.030 37.251 1.00 59.93 295 GLY A C 1
ATOM 1937 O O . GLY A 1 261 ? -3.454 28.526 36.238 1.00 63.57 295 GLY A O 1
ATOM 1938 N N . ALA A 1 262 ? -5.181 28.765 37.667 1.00 55.24 296 ALA A N 1
ATOM 1939 C CA . ALA A 1 262 ? -5.978 27.659 37.124 1.00 53.75 296 ALA A CA 1
ATOM 1940 C C . ALA A 1 262 ? -6.263 27.737 35.627 1.00 53.34 296 ALA A C 1
ATOM 1941 O O . ALA A 1 262 ? -6.405 26.706 34.968 1.00 58.82 296 ALA A O 1
ATOM 1943 N N . ALA A 1 263 ? -6.373 28.956 35.107 1.00 51.56 297 ALA A N 1
ATOM 1944 C CA . ALA A 1 263 ? -6.602 29.174 33.687 1.00 52.37 297 ALA A CA 1
ATOM 1945 C C . ALA A 1 263 ? -5.336 28.830 32.912 1.00 46.31 297 ALA A C 1
ATOM 1946 O O . ALA A 1 263 ? -5.374 28.095 31.929 1.00 43.10 297 ALA A O 1
ATOM 1948 N N . SER A 1 264 ? -4.218 29.355 33.397 1.00 42.71 298 SER A N 1
ATOM 1949 C CA . SER A 1 264 ? -2.914 29.123 32.805 1.00 49.15 298 SER A CA 1
ATOM 1950 C C . SER A 1 264 ? -2.507 27.648 32.815 1.00 51.95 298 SER A C 1
ATOM 1951 O O . SER A 1 264 ? -2.043 27.128 31.795 1.00 51.87 298 SER A O 1
ATOM 1954 N N . GLU A 1 265 ? -2.681 26.993 33.966 1.00 51.10 299 GLU A N 1
ATOM 1955 C CA . GLU A 1 265 ? -2.332 25.581 34.123 1.00 49.39 299 GLU A CA 1
ATOM 1956 C C . GLU A 1 265 ? -3.155 24.713 33.180 1.00 44.00 299 GLU A C 1
ATOM 1957 O O . GLU A 1 265 ? -2.614 23.837 32.512 1.00 49.44 299 GLU A O 1
ATOM 1963 N N . ARG A 1 266 ? -4.456 24.969 33.102 1.00 45.84 300 ARG A N 1
ATOM 1964 C CA . ARG A 1 266 ? -5.327 24.158 32.251 1.00 45.42 300 ARG A CA 1
ATOM 1965 C C . ARG A 1 266 ? -5.052 24.359 30.755 1.00 47.36 300 ARG A C 1
ATOM 1966 O O . ARG A 1 266 ? -5.087 23.401 29.967 1.00 50.28 300 ARG A O 1
ATOM 1974 N N . LEU A 1 267 ? -4.767 25.599 30.371 1.00 46.76 301 LEU A N 1
ATOM 1975 C CA . LEU A 1 267 ? -4.373 25.896 28.993 1.00 49.81 301 LEU A CA 1
ATOM 1976 C C . LEU A 1 267 ? -3.095 25.137 28.589 1.00 45.90 301 LEU A C 1
ATOM 1977 O O . LEU A 1 267 ? -3.014 24.601 27.480 1.00 46.86 301 LEU A O 1
ATOM 1982 N N . GLY A 1 268 ? -2.117 25.092 29.496 1.00 47.09 302 GLY A N 1
ATOM 1983 C CA . GLY A 1 268 ? -0.901 24.286 29.326 1.00 47.54 302 GLY A CA 1
ATOM 1984 C C . GLY A 1 268 ? -1.155 22.814 29.028 1.00 51.97 302 GLY A C 1
ATOM 1985 O O . GLY A 1 268 ? -0.560 22.253 28.106 1.00 49.38 302 GLY A O 1
ATOM 1986 N N . GLU A 1 269 ? -2.046 22.197 29.805 1.00 54.44 303 GLU A N 1
ATOM 1987 C CA . GLU A 1 269 ? -2.407 20.790 29.624 1.00 56.74 303 GLU A CA 1
ATOM 1988 C C . GLU A 1 269 ? -3.061 20.561 28.267 1.00 56.29 303 GLU A C 1
ATOM 1989 O O . GLU A 1 269 ? -2.733 19.607 27.560 1.00 61.66 303 GLU A O 1
ATOM 1995 N N . ILE A 1 270 ? -3.966 21.463 27.906 1.00 56.27 304 ILE A N 1
ATOM 1996 C CA . ILE A 1 270 ? -4.744 21.366 26.670 1.00 52.40 304 ILE A CA 1
ATOM 1997 C C . ILE A 1 270 ? -3.880 21.530 25.413 1.00 52.58 304 ILE A C 1
ATOM 1998 O O . ILE A 1 270 ? -3.990 20.739 24.477 1.00 53.84 304 ILE A O 1
ATOM 2003 N N . LEU A 1 271 ? -3.013 22.542 25.406 1.00 52.53 305 LEU A N 1
ATOM 2004 C CA . LEU A 1 271 ? -2.150 22.814 24.252 1.00 53.03 305 LEU A CA 1
ATOM 2005 C C . LEU A 1 271 ? -1.095 21.730 24.029 1.00 53.99 305 LEU A C 1
ATOM 2006 O O . LEU A 1 271 ? -0.742 21.432 22.883 1.00 56.30 305 LEU A O 1
ATOM 2011 N N . THR A 1 272 ? -0.595 21.156 25.127 1.00 57.14 306 THR A N 1
ATOM 2012 C CA . THR A 1 272 ? 0.256 19.965 25.081 1.00 52.19 306 THR A CA 1
ATOM 2013 C C . THR A 1 272 ? -0.531 18.777 24.492 1.00 53.15 306 THR A C 1
ATOM 2014 O O . THR A 1 272 ? -0.023 18.065 23.623 1.00 55.15 306 THR A O 1
ATOM 2018 N N . ALA A 1 273 ? -1.777 18.598 24.934 1.00 49.28 307 ALA A N 1
ATOM 2019 C CA . ALA A 1 273 ? -2.657 17.545 24.401 1.00 48.76 307 ALA A CA 1
ATOM 2020 C C . ALA A 1 273 ? -3.036 17.764 22.948 1.00 52.72 307 ALA A C 1
ATOM 2021 O O . ALA A 1 273 ? -3.108 16.809 22.177 1.00 61.08 307 ALA A O 1
ATOM 2023 N N . ASP A 1 274 ? -3.277 19.021 22.580 1.00 57.81 308 ASP A N 1
ATOM 2024 C CA . ASP A 1 274 ? -3.658 19.385 21.212 1.00 57.32 308 ASP A CA 1
ATOM 2025 C C . ASP A 1 274 ? -2.579 19.045 20.174 1.00 56.16 308 ASP A C 1
ATOM 2026 O O . ASP A 1 274 ? -2.899 18.711 19.029 1.00 53.68 308 ASP A O 1
ATOM 2031 N N . ALA A 1 275 ? -1.313 19.155 20.579 1.00 53.16 309 ALA A N 1
ATOM 2032 C CA . ALA A 1 275 ? -0.172 18.852 19.712 1.00 51.91 309 ALA A CA 1
ATOM 2033 C C . ALA A 1 275 ? -0.152 17.384 19.234 1.00 53.36 309 ALA A C 1
ATOM 2034 O O . ALA A 1 275 ? 0.139 17.125 18.070 1.00 54.54 309 ALA A O 1
ATOM 2036 N N . LYS A 1 276 ? -0.487 16.445 20.126 1.00 57.47 310 LYS A N 1
ATOM 2037 C CA . LYS A 1 276 ? -0.528 15.010 19.797 1.00 59.63 310 LYS A CA 1
ATOM 2038 C C . LYS A 1 276 ? -1.926 14.533 19.392 1.00 59.41 310 LYS A C 1
ATOM 2039 O O . LYS A 1 276 ? -2.132 13.337 19.175 1.00 59.54 310 LYS A O 1
ATOM 2045 N N . ALA A 1 277 ? -2.887 15.446 19.300 1.00 60.68 311 ALA A N 1
ATOM 2046 C CA . ALA A 1 277 ? -4.292 15.045 19.163 1.00 61.66 311 ALA A CA 1
ATOM 2047 C C . ALA A 1 277 ? -4.641 14.495 17.771 1.00 60.96 311 ALA A C 1
ATOM 2048 O O . ALA A 1 277 ? -4.608 15.220 16.774 1.00 60.73 311 ALA A O 1
ATOM 2050 N N . SER A 1 278 ? -4.978 13.204 17.736 1.00 63.19 312 SER A N 1
ATOM 2051 C CA . SER A 1 278 ? -5.402 12.481 16.522 1.00 65.94 312 SER A CA 1
ATOM 2052 C C . SER A 1 278 ? -6.564 13.132 15.767 1.00 62.77 312 SER A C 1
ATOM 2053 O O . SER A 1 278 ? -6.642 13.027 14.547 1.00 62.79 312 SER A O 1
ATOM 2056 N N . ASP A 1 279 ? -7.471 13.781 16.494 1.00 60.65 313 ASP A N 1
ATOM 2057 C CA . ASP A 1 279 ? -8.649 14.397 15.877 1.00 61.76 313 ASP A CA 1
ATOM 2058 C C . ASP A 1 279 ? -8.618 15.932 15.866 1.00 61.64 313 ASP A C 1
ATOM 2059 O O . ASP A 1 279 ? -9.671 16.570 15.850 1.00 64.82 313 ASP A O 1
ATOM 2064 N N . PHE A 1 280 ? -7.412 16.509 15.842 1.00 59.73 314 PHE A N 1
ATOM 2065 C CA . PHE A 1 280 ? -7.227 17.960 15.727 1.00 58.21 314 PHE A CA 1
ATOM 2066 C C . PHE A 1 280 ? -7.915 18.557 14.501 1.00 60.22 314 PHE A C 1
ATOM 2067 O O . PHE A 1 280 ? -8.466 19.657 14.568 1.00 62.48 314 PHE A O 1
ATOM 2075 N N . ALA A 1 281 ? -7.889 17.820 13.395 1.00 58.17 315 ALA A N 1
ATOM 2076 C CA . ALA A 1 281 ? -8.544 18.233 12.157 1.00 58.79 315 ALA A CA 1
ATOM 2077 C C . ALA A 1 281 ? -10.073 18.308 12.284 1.00 56.70 315 ALA A C 1
ATOM 2078 O O . ALA A 1 281 ? -10.748 18.869 11.420 1.00 52.08 315 ALA A O 1
ATOM 2080 N N . ASN A 1 282 ? -10.615 17.731 13.352 1.00 55.45 316 ASN A N 1
ATOM 2081 C CA . ASN A 1 282 ? -12.056 17.740 13.562 1.00 57.31 316 ASN A CA 1
ATOM 2082 C C . ASN A 1 282 ? -12.531 18.810 14.536 1.00 51.85 316 ASN A C 1
ATOM 2083 O O . ASN A 1 282 ? -13.736 19.012 14.681 1.00 53.87 316 ASN A O 1
ATOM 2088 N N . PHE A 1 283 ? -11.585 19.492 15.183 1.00 48.66 317 PHE A N 1
ATOM 2089 C CA . PHE A 1 283 ? -11.871 20.544 16.171 1.00 48.38 317 PHE A CA 1
ATOM 2090 C C . PHE A 1 283 ? -12.891 21.550 15.651 1.00 46.02 317 PHE A C 1
ATOM 2091 O O . PHE A 1 283 ? -12.882 21.896 14.473 1.00 46.97 317 PHE A O 1
ATOM 2099 N N . SER A 1 284 ? -13.769 22.006 16.539 1.00 47.48 318 SER A N 1
ATOM 2100 C CA . SER A 1 284 ? -14.827 22.948 16.172 1.00 45.87 318 SER A CA 1
ATOM 2101 C C . SER A 1 284 ? -14.433 24.369 16.549 1.00 42.23 318 SER A C 1
ATOM 2102 O O . SER A 1 284 ? -13.495 24.576 17.316 1.00 45.38 318 SER A O 1
ATOM 2105 N N . GLU A 1 285 ? -15.176 25.339 16.015 1.00 48.79 319 GLU A N 1
ATOM 2106 C CA . GLU A 1 285 ? -15.078 26.750 16.413 1.00 44.33 319 GLU A CA 1
ATOM 2107 C C . GLU A 1 285 ? -15.129 26.912 17.938 1.00 42.23 319 GLU A C 1
ATOM 2108 O O . GLU A 1 285 ? -14.297 27.609 18.533 1.00 41.24 319 GLU A O 1
ATOM 2114 N N . GLU A 1 286 ? -16.088 26.231 18.563 1.00 44.86 320 GLU A N 1
ATOM 2115 C CA . GLU A 1 286 ? -16.333 26.324 20.008 1.00 41.18 320 GLU A CA 1
ATOM 2116 C C . GLU A 1 286 ? -15.164 25.871 20.853 1.00 42.07 320 GLU A C 1
ATOM 2117 O O . GLU A 1 286 ? -14.890 26.463 21.909 1.00 45.72 320 GLU A O 1
ATOM 2123 N N . GLU A 1 287 ? -14.459 24.846 20.377 1.00 37.83 321 GLU A N 1
ATOM 2124 C CA . GLU A 1 287 ? -13.241 24.377 21.050 1.00 39.48 321 GLU A CA 1
ATOM 2125 C C . GLU A 1 287 ? -12.128 25.404 20.935 1.00 37.19 321 GLU A C 1
ATOM 2126 O O . GLU A 1 287 ? -11.378 25.624 21.889 1.00 46.80 321 GLU A O 1
ATOM 2132 N N . PHE A 1 288 ? -12.022 26.045 19.774 1.00 42.89 322 PHE A N 1
ATOM 2133 C CA . PHE A 1 288 ? -11.059 27.150 19.619 1.00 44.55 322 PHE A CA 1
ATOM 2134 C C . PHE A 1 288 ? -11.457 28.386 20.412 1.00 43.91 322 PHE A C 1
ATOM 2135 O O . PHE A 1 288 ? -10.591 29.101 20.931 1.00 47.12 322 PHE A O 1
ATOM 2143 N N . ALA A 1 289 ? -12.765 28.617 20.526 1.00 45.56 323 ALA A N 1
ATOM 2144 C CA . ALA A 1 289 ? -13.284 29.666 21.403 1.00 45.22 323 ALA A CA 1
ATOM 2145 C C . ALA A 1 289 ? -12.924 29.390 22.862 1.00 47.13 323 ALA A C 1
ATOM 2146 O O . ALA A 1 289 ?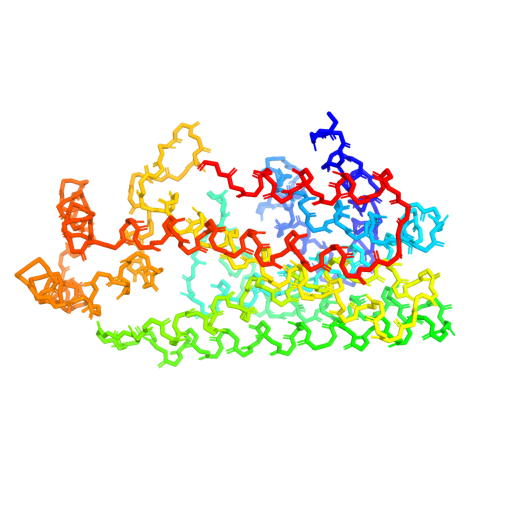 -12.419 30.287 23.546 1.00 47.60 323 ALA A O 1
ATOM 2148 N N . ALA A 1 290 ? -13.136 28.152 23.328 1.00 39.27 324 ALA A N 1
ATOM 2149 C CA . ALA A 1 290 ? -12.757 27.788 24.706 1.00 39.03 324 ALA A CA 1
ATOM 2150 C C . ALA A 1 290 ? -11.298 28.122 25.036 1.00 44.40 324 ALA A C 1
ATOM 2151 O O . ALA A 1 290 ? -11.010 28.603 26.138 1.00 50.57 324 ALA A O 1
ATOM 2153 N N . ARG A 1 291 ? -10.387 27.872 24.089 1.00 45.01 325 ARG A N 1
ATOM 2154 C CA . ARG A 1 291 ? -8.952 28.142 24.303 1.00 48.59 325 ARG A CA 1
ATOM 2155 C C . ARG A 1 291 ? -8.642 29.636 24.345 1.00 43.93 325 ARG A C 1
ATOM 2156 O O . ARG A 1 291 ? -7.778 30.077 25.105 1.00 49.93 325 ARG A O 1
ATOM 2164 N N . ALA A 1 292 ? -9.344 30.394 23.508 1.00 37.73 326 ALA A N 1
ATOM 2165 C CA . ALA A 1 292 ? -9.272 31.850 23.489 1.00 41.33 326 ALA A CA 1
ATOM 2166 C C . ALA A 1 292 ? -9.774 32.409 24.819 1.00 41.43 326 ALA A C 1
ATOM 2167 O O . ALA A 1 292 ? -9.084 33.201 25.481 1.00 38.34 326 ALA A O 1
ATOM 2169 N N . ALA A 1 293 ? -10.954 31.943 25.219 1.00 41.99 327 ALA A N 1
ATOM 2170 C CA . ALA A 1 293 ? -11.544 32.283 26.512 1.00 44.96 327 ALA A CA 1
ATOM 2171 C C . ALA A 1 293 ? -10.599 31.987 27.685 1.00 45.47 327 ALA A C 1
ATOM 2172 O O . ALA A 1 293 ? -10.495 32.795 28.615 1.00 49.57 327 ALA A O 1
ATOM 2174 N N . LEU A 1 294 ? -9.873 30.868 27.618 1.00 43.11 328 LEU A N 1
ATOM 2175 C CA . LEU A 1 294 ? -8.871 30.546 28.650 1.00 43.10 328 LEU A CA 1
ATOM 2176 C C . LEU A 1 294 ? -7.646 31.457 28.630 1.00 36.48 328 LEU A C 1
ATOM 2177 O O . LEU A 1 294 ? -7.123 31.792 29.683 1.00 40.95 328 LEU A O 1
ATOM 2182 N N . ILE A 1 295 ? -7.187 31.846 27.436 1.00 43.59 329 ILE A N 1
ATOM 2183 C CA . ILE A 1 295 ? -6.074 32.811 27.295 1.00 41.01 329 ILE A CA 1
ATOM 2184 C C . ILE A 1 295 ? -6.479 34.166 27.884 1.00 39.73 329 ILE A C 1
ATOM 2185 O O . ILE A 1 295 ? -5.707 34.799 28.604 1.00 49.17 329 ILE A O 1
ATOM 2190 N N . GLU A 1 296 ? -7.694 34.600 27.584 1.00 41.70 330 GLU A N 1
ATOM 2191 C CA . GLU A 1 296 ? -8.214 35.818 28.189 1.00 51.17 330 GLU A CA 1
ATOM 2192 C C . GLU A 1 296 ? -8.281 35.744 29.728 1.00 50.24 330 GLU A C 1
ATOM 2193 O O . GLU A 1 296 ? -7.753 36.639 30.405 1.00 43.83 330 GLU A O 1
ATOM 2199 N N . GLU A 1 297 ? -8.867 34.670 30.277 1.00 50.59 331 GLU A N 1
ATOM 2200 C CA . GLU A 1 297 ? -8.886 34.485 31.745 1.00 50.04 331 GLU A CA 1
ATOM 2201 C C . GLU A 1 297 ? -7.496 34.530 32.381 1.00 47.91 331 GLU A C 1
ATOM 2202 O O . GLU A 1 297 ? -7.320 35.151 33.433 1.00 53.62 331 GLU A O 1
ATOM 2208 N N . ALA A 1 298 ? -6.500 33.926 31.730 1.00 43.72 332 ALA A N 1
ATOM 2209 C CA . ALA A 1 298 ? -5.127 33.952 32.264 1.00 39.07 332 ALA A CA 1
ATOM 2210 C C . ALA A 1 298 ? -4.423 35.302 32.096 1.00 46.94 332 ALA A C 1
ATOM 2211 O O . ALA A 1 298 ? -3.267 35.466 32.510 1.00 45.09 332 ALA A O 1
ATOM 2213 N N . GLY A 1 299 ? -5.113 36.266 31.487 1.00 48.98 333 GLY A N 1
ATOM 2214 C CA . GLY A 1 299 ? -4.557 37.600 31.296 1.00 53.59 333 GLY A CA 1
ATOM 2215 C C . GLY A 1 299 ? -3.658 37.728 30.075 1.00 55.32 333 GLY A C 1
ATOM 2216 O O . GLY A 1 299 ? -2.834 38.646 30.007 1.00 49.30 333 GLY A O 1
ATOM 2217 N N . GLY A 1 300 ? -3.817 36.812 29.117 1.00 52.18 334 GLY A N 1
ATOM 2218 C CA . GLY A 1 300 ? -3.018 36.814 27.888 1.00 50.10 334 GLY A CA 1
ATOM 2219 C C . GLY A 1 300 ? -3.346 37.952 26.932 1.00 50.84 334 GLY A C 1
ATOM 2220 O O . GLY A 1 300 ? -2.447 38.617 26.419 1.00 51.59 334 GLY A O 1
ATOM 2221 N N . ARG A 1 301 ? -4.636 38.171 26.696 1.00 48.74 335 ARG A N 1
ATOM 2222 C CA . ARG A 1 301 ? -5.104 39.231 25.807 1.00 50.22 335 ARG A CA 1
ATOM 2223 C C . ARG A 1 301 ? -4.719 40.614 26.317 1.00 52.27 335 ARG A C 1
ATOM 2224 O O . ARG A 1 301 ? -4.119 41.412 25.587 1.00 52.56 335 ARG A O 1
ATOM 2232 N N . GLU A 1 302 ? -5.064 40.870 27.577 1.00 48.53 336 GLU A N 1
ATOM 2233 C CA . GLU A 1 302 ? -4.762 42.127 28.241 1.00 45.39 336 GLU A CA 1
ATOM 2234 C C . GLU A 1 302 ? -3.277 42.442 28.211 1.00 47.69 336 GLU A C 1
ATOM 2235 O O . GLU A 1 302 ? -2.892 43.554 27.837 1.00 46.22 336 GLU A O 1
ATOM 2241 N N . TRP A 1 303 ? -2.450 41.460 28.585 1.00 40.39 337 TRP A N 1
ATOM 2242 C CA . TRP A 1 303 ? -1.005 41.645 28.584 1.00 42.63 337 TRP A CA 1
ATOM 2243 C C . TRP A 1 303 ? -0.482 42.056 27.207 1.00 43.00 337 TRP A C 1
ATOM 2244 O O . TRP A 1 303 ? 0.424 42.890 27.111 1.00 46.11 337 TRP A O 1
ATOM 2255 N N . THR A 1 304 ? -1.061 41.481 26.157 1.00 40.75 338 THR A N 1
ATOM 2256 C CA . THR A 1 304 ? -0.606 41.744 24.792 1.00 43.64 338 THR A CA 1
ATOM 2257 C C . THR A 1 304 ? -1.072 43.127 24.284 1.00 47.45 338 THR A C 1
ATOM 2258 O O . THR A 1 304 ? -0.344 43.795 23.536 1.00 50.58 338 THR A O 1
ATOM 2262 N N . ALA A 1 305 ? -2.261 43.558 24.701 1.00 45.78 339 ALA A N 1
ATOM 2263 C CA . ALA A 1 305 ? -2.731 44.926 24.401 1.00 50.47 339 ALA A CA 1
ATOM 2264 C C . ALA A 1 305 ? -1.869 45.969 25.104 1.00 48.74 339 ALA A C 1
ATOM 2265 O O . ALA A 1 305 ? -1.523 46.986 24.508 1.00 54.92 339 ALA A O 1
ATOM 2267 N N . ASP A 1 306 ? -1.501 45.694 26.355 1.00 53.03 340 ASP A N 1
ATOM 2268 C CA . ASP A 1 306 ? -0.580 46.556 27.104 1.00 55.51 340 ASP A CA 1
ATOM 2269 C C . ASP A 1 306 ? 0.819 46.590 26.502 1.00 55.43 340 ASP A C 1
ATOM 2270 O O . ASP A 1 306 ? 1.494 47.621 26.559 1.00 53.89 340 ASP A O 1
ATOM 2275 N N . GLU A 1 307 ? 1.260 45.462 25.946 1.00 56.01 341 GLU A N 1
ATOM 2276 C CA . GLU A 1 307 ? 2.542 45.426 25.245 1.00 53.81 341 GLU A CA 1
ATOM 2277 C C . GLU A 1 307 ? 2.516 46.257 23.978 1.00 48.32 341 GLU A C 1
ATOM 2278 O O . GLU A 1 307 ? 3.460 46.990 23.720 1.00 42.26 341 GLU A O 1
ATOM 2284 N N . ALA A 1 308 ? 1.426 46.137 23.216 1.00 45.77 342 ALA A N 1
ATOM 2285 C CA . ALA A 1 308 ? 1.206 46.937 22.015 1.00 48.32 342 ALA A CA 1
ATOM 2286 C C . ALA A 1 308 ? 1.305 48.420 22.340 1.00 51.66 342 ALA A C 1
ATOM 2287 O O . ALA A 1 308 ? 2.073 49.141 21.710 1.00 47.61 342 ALA A O 1
ATOM 2289 N N . ARG A 1 309 ? 0.538 48.848 23.346 1.00 59.41 343 ARG A N 1
ATOM 2290 C CA . ARG A 1 309 ? 0.536 50.231 23.840 1.00 57.52 343 ARG A CA 1
ATOM 2291 C C . ARG A 1 309 ? 1.917 50.684 24.303 1.00 53.86 343 ARG A C 1
ATOM 2292 O O . ARG A 1 309 ? 2.362 51.770 23.942 1.00 56.56 343 ARG A O 1
ATOM 2300 N N . ARG A 1 310 ? 2.603 49.841 25.069 1.00 52.35 344 ARG A N 1
ATOM 2301 C CA . ARG A 1 310 ? 3.952 50.158 25.534 1.00 50.82 344 ARG A CA 1
ATOM 2302 C C . ARG A 1 310 ? 4.914 50.366 24.366 1.00 52.14 344 ARG A C 1
ATOM 2303 O O . ARG A 1 310 ? 5.659 51.342 24.352 1.00 55.60 344 ARG A O 1
ATOM 2311 N N . GLN A 1 311 ? 4.878 49.455 23.392 1.00 49.90 345 GLN A N 1
ATOM 2312 C CA . GLN A 1 311 ? 5.813 49.479 22.264 1.00 47.93 345 GLN A CA 1
ATOM 2313 C C . GLN A 1 311 ? 5.587 50.674 21.333 1.00 44.42 345 GLN A C 1
ATOM 2314 O O . GLN A 1 311 ? 6.547 51.276 20.851 1.00 44.00 345 GLN A O 1
ATOM 2320 N N . HIS A 1 312 ? 4.318 50.987 21.093 1.00 43.06 346 HIS A N 1
ATOM 2321 C CA . HIS A 1 312 ? 3.885 52.207 20.418 1.00 52.16 346 HIS A CA 1
ATOM 2322 C C . HIS A 1 312 ? 4.567 53.436 21.030 1.00 52.49 346 HIS A C 1
ATOM 2323 O O . HIS A 1 312 ? 5.159 54.245 20.318 1.00 54.43 346 HIS A O 1
ATOM 2330 N N . THR A 1 313 ? 4.488 53.537 22.353 1.00 52.67 347 THR A N 1
ATOM 2331 C CA . THR A 1 313 ? 5.041 54.639 23.123 1.00 51.60 347 THR A CA 1
ATOM 2332 C C . THR A 1 313 ? 6.558 54.722 22.987 1.00 52.24 347 THR A C 1
ATOM 2333 O O . THR A 1 313 ? 7.084 55.799 22.741 1.00 55.27 347 THR A O 1
ATOM 2337 N N . ILE A 1 314 ? 7.253 53.594 23.126 1.00 52.79 348 ILE A N 1
ATOM 2338 C CA . ILE A 1 314 ? 8.720 53.555 22.950 1.00 53.38 348 ILE A CA 1
ATOM 2339 C C . ILE A 1 314 ? 9.145 53.979 21.533 1.00 55.93 348 ILE A C 1
ATOM 2340 O O . ILE A 1 314 ? 10.159 54.681 21.358 1.00 50.45 348 ILE A O 1
ATOM 2345 N N . ALA A 1 315 ? 8.353 53.572 20.538 1.00 54.41 349 ALA A N 1
ATOM 2346 C CA . ALA A 1 315 ? 8.582 53.968 19.145 1.00 56.10 349 ALA A CA 1
ATOM 2347 C C . ALA A 1 315 ? 8.434 55.484 18.959 1.00 53.57 349 ALA A C 1
ATOM 2348 O O . ALA A 1 315 ? 9.373 56.150 18.530 1.00 55.61 349 ALA A O 1
ATOM 2350 N N . ILE A 1 316 ? 7.261 56.007 19.312 1.00 54.65 350 ILE A N 1
ATOM 2351 C CA . ILE A 1 316 ? 6.920 57.424 19.160 1.00 56.16 350 ILE A CA 1
ATOM 2352 C C . ILE A 1 316 ? 7.817 58.334 20.001 1.00 58.74 350 ILE A C 1
ATOM 2353 O O . ILE A 1 316 ? 8.169 59.437 19.578 1.00 62.66 350 ILE A O 1
ATOM 2358 N N . GLU A 1 317 ? 8.236 57.836 21.158 1.00 56.46 351 GLU A N 1
ATOM 2359 C CA . GLU A 1 317 ? 9.191 58.545 22.000 1.00 61.02 351 GLU A CA 1
ATOM 2360 C C . GLU A 1 317 ? 10.642 58.471 21.477 1.00 62.25 351 GLU A C 1
ATOM 2361 O O . GLU A 1 317 ? 11.485 59.283 21.864 1.00 66.15 351 GLU A O 1
ATOM 2367 N N . ALA A 1 318 ? 10.925 57.539 20.567 1.00 63.06 352 ALA A N 1
ATOM 2368 C CA . ALA A 1 318 ? 12.231 57.526 19.885 1.00 64.21 352 ALA A CA 1
ATOM 2369 C C . ALA A 1 318 ? 12.304 58.576 18.763 1.00 65.06 352 ALA A C 1
ATOM 2370 O O . ALA A 1 318 ? 13.372 59.126 18.503 1.00 65.04 352 ALA A O 1
ATOM 2372 N N . LEU A 1 319 ? 11.170 58.848 18.111 1.00 64.00 353 LEU A N 1
ATOM 2373 C CA . LEU A 1 319 ? 11.064 59.917 17.107 1.00 65.05 353 LEU A CA 1
ATOM 2374 C C . LEU A 1 319 ? 11.420 61.291 17.657 1.00 67.54 353 LEU A C 1
ATOM 2375 O O . LEU A 1 319 ? 11.982 62.117 16.938 1.00 71.28 353 LEU A O 1
ATOM 2380 N N . ASP A 1 320 ? 11.056 61.535 18.917 1.00 67.94 354 ASP A N 1
ATOM 2381 C CA . ASP A 1 320 ? 11.362 62.781 19.627 1.00 67.97 354 ASP A CA 1
ATOM 2382 C C . ASP A 1 320 ? 12.869 63.080 19.662 1.00 70.38 354 ASP A C 1
ATOM 2383 O O . ASP A 1 320 ? 13.277 64.244 19.630 1.00 74.15 354 ASP A O 1
ATOM 2388 N N . ALA A 1 321 ? 13.679 62.020 19.702 1.00 67.03 355 ALA A N 1
ATOM 2389 C CA . ALA A 1 321 ? 15.138 62.116 19.817 1.00 68.44 355 ALA A CA 1
ATOM 2390 C C . ALA A 1 321 ? 15.861 62.550 18.533 1.00 68.51 355 ALA A C 1
ATOM 2391 O O . ALA A 1 321 ? 17.038 62.923 18.581 1.00 65.11 355 ALA A O 1
ATOM 2393 N N . VAL A 1 322 ? 15.173 62.493 17.394 1.00 69.88 356 VAL A N 1
ATOM 2394 C CA . VAL A 1 322 ? 15.800 62.849 16.115 1.00 73.76 356 VAL A CA 1
ATOM 2395 C C . VAL A 1 322 ? 15.332 64.171 15.499 1.00 75.16 356 VAL A C 1
ATOM 2396 O O . VAL A 1 322 ? 14.127 64.414 15.326 1.00 71.49 356 VAL A O 1
ATOM 2400 N N . ASP A 1 323 ? 16.321 65.003 15.170 1.00 75.36 357 ASP A N 1
ATOM 2401 C CA . ASP A 1 323 ? 16.114 66.271 14.486 1.00 74.35 357 ASP A CA 1
ATOM 2402 C C . ASP A 1 323 ? 15.596 66.008 13.079 1.00 70.86 357 ASP A C 1
ATOM 2403 O O . ASP A 1 323 ? 16.252 65.354 12.268 1.00 71.57 357 ASP A O 1
ATOM 2408 N N . MET A 1 324 ? 14.411 66.536 12.805 1.00 68.46 358 MET A N 1
ATOM 2409 C CA . MET A 1 324 ? 13.614 66.120 11.668 1.00 68.82 358 MET A CA 1
ATOM 2410 C C . MET A 1 324 ? 12.552 67.187 11.439 1.00 72.55 358 MET A C 1
ATOM 2411 O O . MET A 1 324 ? 12.007 67.722 12.410 1.00 73.87 358 MET A O 1
ATOM 2416 N N . PRO A 1 325 ? 12.282 67.528 10.163 1.00 74.38 359 PRO A N 1
ATOM 2417 C CA . PRO A 1 325 ? 11.150 68.370 9.795 1.00 76.23 359 PRO A CA 1
ATOM 2418 C C . PRO A 1 325 ? 9.861 67.872 10.431 1.00 78.31 359 PRO A C 1
ATOM 2419 O O . PRO A 1 325 ? 9.566 66.674 10.385 1.00 82.19 359 PRO A O 1
ATOM 2423 N N . ASP A 1 326 ? 9.118 68.799 11.030 1.00 80.86 360 ASP A N 1
ATOM 2424 C CA . ASP A 1 326 ? 7.944 68.478 11.848 1.00 83.29 360 ASP A CA 1
ATOM 2425 C C . ASP A 1 326 ? 6.748 67.922 11.064 1.00 84.36 360 ASP A C 1
ATOM 2426 O O . ASP A 1 326 ? 5.877 67.270 11.645 1.00 85.72 360 ASP A O 1
ATOM 2431 N N . ARG A 1 327 ? 6.714 68.170 9.756 1.00 82.69 361 ARG A N 1
ATOM 2432 C CA . ARG A 1 327 ? 5.699 67.578 8.886 1.00 85.02 361 ARG A CA 1
ATOM 2433 C C . ARG A 1 327 ? 5.969 66.081 8.707 1.00 85.20 361 ARG A C 1
ATOM 2434 O O . ARG A 1 327 ? 5.034 65.281 8.586 1.00 84.68 361 ARG A O 1
ATOM 2442 N N . VAL A 1 328 ? 7.255 65.721 8.683 1.00 81.67 362 VAL A N 1
ATOM 2443 C CA . VAL A 1 328 ? 7.691 64.335 8.514 1.00 78.56 362 VAL A CA 1
ATOM 2444 C C . VAL A 1 328 ? 7.437 63.553 9.804 1.00 74.96 362 VAL A C 1
ATOM 2445 O O . VAL A 1 328 ? 6.873 62.459 9.767 1.00 70.36 362 VAL A O 1
ATOM 2449 N N . ARG A 1 329 ? 7.844 64.142 10.930 1.00 74.18 363 ARG A N 1
ATOM 2450 C CA A ARG A 1 329 ? 7.582 63.573 12.251 0.50 74.79 363 ARG A CA 1
ATOM 2451 C CA B ARG A 1 329 ? 7.581 63.595 12.257 0.50 73.80 363 ARG A CA 1
ATOM 2452 C C . ARG A 1 329 ? 6.098 63.278 12.460 1.00 74.69 363 ARG A C 1
ATOM 2453 O O . ARG A 1 329 ? 5.749 62.210 12.963 1.00 78.27 363 ARG A O 1
ATOM 2468 N N . ASP A 1 330 ? 5.236 64.214 12.058 1.00 70.88 364 ASP A N 1
ATOM 2469 C CA . ASP A 1 330 ? 3.781 64.040 12.123 1.00 70.28 364 ASP A CA 1
ATOM 2470 C C . ASP A 1 330 ? 3.313 62.842 11.299 1.00 68.59 364 ASP A C 1
ATOM 2471 O O . ASP A 1 330 ? 2.412 62.103 11.710 1.00 62.42 364 ASP A O 1
ATOM 2476 N N . ARG A 1 331 ? 3.933 62.660 10.135 1.00 68.14 365 ARG A N 1
ATOM 2477 C CA . ARG A 1 331 ? 3.599 61.552 9.249 1.00 68.26 365 ARG A CA 1
ATOM 2478 C C . ARG A 1 331 ? 4.039 60.205 9.842 1.00 64.52 365 ARG A C 1
ATOM 2479 O O . ARG A 1 331 ? 3.298 59.220 9.775 1.00 58.33 365 ARG A O 1
ATOM 2487 N N . PHE A 1 332 ? 5.222 60.185 10.454 1.00 61.03 366 PHE A N 1
ATOM 2488 C CA . PHE A 1 332 ? 5.732 58.999 11.143 1.00 62.93 366 PHE A CA 1
ATOM 2489 C C . PHE A 1 332 ? 4.874 58.620 12.354 1.00 64.20 366 PHE A C 1
ATOM 2490 O O . PHE A 1 332 ? 4.655 57.436 12.630 1.00 68.42 366 PHE A O 1
ATOM 2498 N N . THR A 1 333 ? 4.404 59.640 13.069 1.00 60.80 367 THR A N 1
ATOM 2499 C CA . THR A 1 333 ? 3.503 59.487 14.211 1.00 58.88 367 THR A CA 1
ATOM 2500 C C . THR A 1 333 ? 2.151 58.875 13.815 1.00 57.54 367 THR A C 1
ATOM 2501 O O . THR A 1 333 ? 1.618 58.037 14.537 1.00 65.50 367 THR A O 1
ATOM 2505 N N . ALA A 1 334 ? 1.625 59.257 12.657 1.00 52.83 368 ALA A N 1
ATOM 2506 C CA . ALA A 1 334 ? 0.314 58.786 12.214 1.00 58.13 368 ALA A CA 1
ATOM 2507 C C . ALA A 1 334 ? 0.309 57.337 11.729 1.00 62.63 368 ALA A C 1
ATOM 2508 O O . ALA A 1 334 ? -0.710 56.647 11.844 1.00 67.63 368 ALA A O 1
ATOM 2510 N N . LEU A 1 335 ? 1.432 56.885 11.171 1.00 64.03 369 LEU A N 1
ATOM 2511 C CA . LEU A 1 335 ? 1.589 55.482 10.781 1.00 63.25 369 LEU A CA 1
ATOM 2512 C C . LEU A 1 335 ? 1.582 54.594 12.016 1.00 63.51 369 LEU A C 1
ATOM 2513 O O . LEU A 1 335 ? 0.946 53.535 12.027 1.00 61.37 369 LEU A O 1
ATOM 2518 N N . ALA A 1 336 ? 2.269 55.063 13.058 1.00 64.92 370 ALA A N 1
ATOM 2519 C CA . ALA A 1 336 ? 2.326 54.385 14.349 1.00 64.85 370 ALA A CA 1
ATOM 2520 C C . ALA A 1 336 ? 0.948 54.177 14.979 1.00 68.45 370 ALA A C 1
ATOM 2521 O O . ALA A 1 336 ? 0.699 53.139 15.592 1.00 73.86 370 ALA A O 1
ATOM 2523 N N . ASP A 1 337 ? 0.051 55.145 14.810 1.00 68.34 371 ASP A N 1
ATOM 2524 C CA . ASP A 1 337 ? -1.317 54.991 15.294 1.00 70.15 371 ASP A CA 1
ATOM 2525 C C . ASP A 1 337 ? -2.127 54.047 14.408 1.00 69.73 371 ASP A C 1
ATOM 2526 O O . ASP A 1 337 ? -2.979 53.321 14.911 1.00 70.07 371 ASP A O 1
ATOM 2531 N N . PHE A 1 338 ? -1.860 54.054 13.099 1.00 72.15 372 PHE A N 1
ATOM 2532 C CA . PHE A 1 338 ? -2.549 53.151 12.161 1.00 77.94 372 PHE A CA 1
ATOM 2533 C C . PHE A 1 338 ? -2.227 51.689 12.457 1.00 77.94 372 PHE A C 1
ATOM 2534 O O . PHE A 1 338 ? -3.074 50.806 12.291 1.00 74.37 372 PHE A O 1
ATOM 2542 N N . VAL A 1 339 ? -0.992 51.458 12.893 1.00 80.61 373 VAL A N 1
ATOM 2543 C CA . VAL A 1 339 ? -0.487 50.129 13.216 1.00 81.36 373 VAL A CA 1
ATOM 2544 C C . VAL A 1 339 ? -1.292 49.430 14.329 1.00 83.48 373 VAL A C 1
ATOM 2545 O O . VAL A 1 339 ? -1.453 48.205 14.300 1.00 83.59 373 VAL A O 1
ATOM 2549 N N . VAL A 1 340 ? -1.825 50.212 15.271 1.00 83.74 374 VAL A N 1
ATOM 2550 C CA . VAL A 1 340 ? -2.757 49.689 16.278 1.00 84.71 374 VAL A CA 1
ATOM 2551 C C . VAL A 1 340 ? -4.224 49.857 15.830 1.00 89.16 374 VAL A C 1
ATOM 2552 O O . VAL A 1 340 ? -4.571 50.834 15.160 1.00 91.79 374 VAL A O 1
ATOM 2556 N N . VAL A 1 341 ? -5.067 48.883 16.171 1.00 94.21 375 VAL A N 1
ATOM 2557 C CA . VAL A 1 341 ? -6.494 48.904 15.800 1.00 97.26 375 VAL A CA 1
ATOM 2558 C C . VAL A 1 341 ? -7.384 48.243 16.860 1.00 97.42 375 VAL A C 1
ATOM 2559 O O . VAL A 1 341 ? -6.928 47.405 17.645 1.00 98.76 375 VAL A O 1
#

InterPro domains:
  IPR000092 Polyprenyl synthetase-like [PF00348] (86-311)
  IPR000092 Polyprenyl synthetase-like [cd00685] (71-376)
  IPR008949 Isoprenoid synthase domain superfamily [G3DSA:1.10.600.10] (36-378)
  IPR008949 Isoprenoid synthase domain superfamily [SSF48576] (58-377)
  IPR033749 Polyprenyl synthetase, conserved site [PS00723] (125-139)

Sequence (338 aa):
DVTALLERGRRTLATPVLRAAVDRLAPPMDTVAAYHFGWIDAQGNPADGDGGKAVRPALAVLSAEVTGAAPEVGVPGAVAVELVHNFSLLHDDLMDGDEQRRHRDTVWKVHGPAQAILVGDALFALANEVLLELGTVEAGRATRRLTKASRSLIDGQAQDISYEHRRDRVSVEECLEMEGNKTGALLACASSIGAVLGGADDERTADTLEKYGYHLGLAFQAVDDLLGIWGDPDATGKQTWSDLRQRKKSLPVVAALAAGGAASERLGEILTADAKASDFANFSEEEFAARAALIEEAGGREWTADEARRQHTIAIEALDAVDMPDRVRRDRFTALADFVVV

Organism: Streptomyces coelicolor (strain ATCC BAA-471 / A3(2) / M145) (NCBI:txid100226)

Nearest PDB structures (foldseek):
  3nf2-assembly1_A-2  TM=1.003E+00  e=7.100E-47  Streptomyces coelicolor
  1wy0-assembly1_A-2  TM=8.998E-01  e=7.390E-16  Pyrococcus horikoshii OT3
  6kd7-assembly1_A  TM=8.957E-01  e=1.348E-15  Nonlabens dokdonensis DSW-6
  3oyr-assembly1_B  TM=8.725E-01  e=9.313E-15  Caulobacter vibrioides
  3mzv-assembly1_B  TM=8.794E-01  e=3.378E-14  Rhodobacter capsulatus

Secondary structure (DSSP, 8-state):
-HHHHHHHHHHHHHHHHHHHHHTSPTTHHHHHHHHTTSB-TTS-B--------HHHHHHHHHHHTTT--GGGGHHHHHHHHHHHHHHHHHHHHHHT--EETTEE-HHHHH-HHHHHHHHHHHHHHHHHHHHTT-SHHHHHHHHHHHHHHHHHHHHHHHHHHHTT-S---HHHHHHHHIIIIIHHHHHHHHHHHHHTT--HHHHHHHHHHHHHHHHHHHHHHHHHHHH--HHHHSSPTTHHHHTT---HHHHHHHHH-SHHHHHHHHHHHHHHT-TTGGG--HHHHHHHHHHHHHTTHHHHHHHHHHHHHHHHHHHHTTS---HHHHHHHHHHHHHH--

Foldseek 3Di:
DQVVLFVVLCVLQVVVLLVLLCPDDPPLSQLVCCLQQQAHLVRHGGDPRDDTRLLSSLQLLQLCQLPDHSNLSNLLSSLLVLLVSLLVLVLCVVLVPQDDLNGGHSCNRPNNVSSNVSSVVSNVSSLCSQCVVVDPLSVVLSVLSVQLSVLLVVLSVLCVVCVLPLADALVSQQSSQLSNFLSSQLSSNQNSNSSNPDDPVLRVLSSQLRSLLRLLLQLQVLLCCACNDCVPPVADHRNCVLVLDCHQLNNLLCVQDDDLNVVLSVVSNCLVPDPCSVVDDSVNSVVSVVSSVVSCSNVVSNVSSVVSLCSSLVSLVVHDGPPVSNVSSNSSSVVSHD